Protein AF-A0AAD9VCM4-F1 (afdb_monomer)

Secondary structure (DSSP, 8-state):
----------EEEEEEEEPPPPTTT--EEEEEEEEESSHHHHHHHHHHHHHHSTT-EEPPPEEEE-S-SSS-EEEEE-HHHHHHTTEEE-SS-SEEEE---EETTTEE-----EEEEEEE-GGGTTTPPPP-EEEEEEETTS--EEEEE----PPPPP-----------------------------

Organism: Acropora cervicornis (NCBI:txid6130)

pLDDT: mean 75.68, std 20.73, range [29.44, 96.19]

Radius of gyration: 28.87 Å; Cα contacts (8 Å, |Δi|>4): 326; chains: 1; bounding box: 102×50×75 Å

Solvent-accessible surface area (backbone atoms only — not comparable to full-atom values): 11514 Å² total; per-residue (Å²): 133,84,80,81,72,76,78,63,80,53,43,25,31,38,37,39,33,25,43,64,59,37,79,90,64,47,35,30,46,34,38,37,38,60,36,46,70,46,70,68,46,50,51,48,52,53,50,54,42,46,76,77,48,66,82,45,31,65,30,72,71,40,82,39,81,55,89,61,83,87,51,42,33,41,36,32,57,46,64,65,61,26,46,77,37,25,34,40,71,52,96,38,66,62,61,44,70,49,77,60,46,79,36,93,86,78,36,72,57,70,83,72,56,54,66,41,30,34,27,63,40,83,93,30,84,92,63,55,50,70,63,55,38,54,37,38,39,31,42,87,99,53,77,75,47,72,41,60,47,48,59,82,58,74,79,72,72,83,78,73,82,74,76,81,82,84,81,79,90,84,88,83,90,81,81,90,78,92,81,82,86,79,91,83,85,90,133

Foldseek 3Di:
DPDLPDFDDLKKKKKKWWAQQDQAFRKIKIWIWIAHPDPVRVVVVVVVCCVVGNPIAMFPMDIDGDPDQQWWKKKFWDQVVQVVQQKDWDPADRIDTHGFDQDPSNGGDTDGTRMTMMTGNPVCLPRRDQDKIWMWIGTPPDDIDTTIDGRVHDGHPHPPPPDDDPDDDDDDDDDDDDDDDDDDDDD

Mean predicted aligned error: 12.8 Å

Sequence (187 aa):
IFVCGVGGSKRKRVTAFASKPNPASNLISLRCYIYSDNEDSKRKVKRFEEEHFPGSKSSIERPLKLYSDNQDIAVWLDKEALTERGWMLDGTPASQNYAYEMAHKNGFRCKSACQFAVKPIAESSTRVEDFSCPLYFQQNGHTKDFIYVNPGIALLPPQTTSEDNGESSNGAQGHHLFDQAPQTVIC

Nearest PDB structures (foldseek):
  3zja-assembly1_A  TM=4.670E-01  e=3.761E-01  Streptomyces lividans
  4b4r-assembly2_B  TM=2.526E-01  e=3.971E-01  Escherichia coli K-12
  6m9x-assembly1_B  TM=2.193E-01  e=1.179E+00  Branchiostoma floridae
  6sgb-assembly1_FT  TM=1.981E-01  e=1.547E+00  Trypanosoma brucei brucei

Structure (mmCIF, N/CA/C/O backbone):
data_AF-A0AAD9VCM4-F1
#
_entry.id   AF-A0AAD9VCM4-F1
#
loop_
_atom_site.group_PDB
_atom_site.id
_atom_site.type_symbol
_atom_site.label_atom_id
_atom_site.label_alt_id
_atom_site.label_comp_id
_atom_site.label_asym_id
_atom_site.label_entity_id
_atom_site.label_seq_id
_atom_site.pdbx_PDB_ins_code
_atom_site.Cartn_x
_atom_site.Cartn_y
_atom_site.Cartn_z
_atom_site.occupancy
_atom_site.B_iso_or_equiv
_atom_site.auth_seq_id
_atom_site.auth_comp_id
_atom_site.auth_asym_id
_atom_site.auth_atom_id
_atom_site.pdbx_PDB_model_num
ATOM 1 N N . ILE A 1 1 ? 25.758 0.218 -34.779 1.00 34.19 1 ILE A N 1
ATOM 2 C CA . ILE A 1 1 ? 25.187 -0.825 -33.893 1.00 34.19 1 ILE A CA 1
ATOM 3 C C . ILE A 1 1 ? 24.895 -0.154 -32.557 1.00 34.19 1 ILE A C 1
ATOM 5 O O . ILE A 1 1 ? 25.835 0.236 -31.878 1.00 34.19 1 ILE A O 1
ATOM 9 N N . PHE A 1 2 ? 23.623 0.094 -32.230 1.00 29.44 2 PHE A N 1
ATOM 10 C CA . PHE A 1 2 ? 23.256 0.594 -30.902 1.00 29.44 2 PHE A CA 1
ATOM 11 C C . PHE A 1 2 ? 23.385 -0.565 -29.917 1.00 29.44 2 PHE A C 1
ATOM 13 O O . PHE A 1 2 ? 22.649 -1.545 -30.007 1.00 29.44 2 PHE A O 1
ATOM 20 N N . VAL A 1 3 ? 24.353 -0.468 -29.009 1.00 33.16 3 VAL A N 1
ATOM 21 C CA . VAL A 1 3 ? 24.510 -1.409 -27.902 1.00 33.16 3 VAL A CA 1
ATOM 22 C C . VAL A 1 3 ? 23.313 -1.192 -26.976 1.00 33.16 3 VAL A C 1
ATOM 24 O O . VAL A 1 3 ? 23.221 -0.172 -26.295 1.00 33.16 3 VAL A O 1
ATOM 27 N N . CYS A 1 4 ? 22.345 -2.108 -27.020 1.00 36.34 4 CYS A N 1
ATOM 28 C CA . CYS A 1 4 ? 21.205 -2.117 -26.112 1.00 36.34 4 CYS A CA 1
ATOM 29 C C . CYS A 1 4 ? 21.743 -2.451 -24.715 1.00 36.34 4 CYS A C 1
ATOM 31 O O . CYS A 1 4 ? 21.990 -3.610 -24.390 1.00 36.34 4 CYS A O 1
ATOM 33 N N . GLY A 1 5 ? 22.046 -1.406 -23.942 1.00 36.00 5 GLY A N 1
ATOM 34 C CA . GLY A 1 5 ? 22.589 -1.518 -22.598 1.00 36.00 5 GLY A CA 1
ATOM 35 C C . GLY A 1 5 ? 21.703 -2.402 -21.725 1.00 36.00 5 GLY A C 1
ATOM 36 O O . GLY A 1 5 ? 20.505 -2.155 -21.583 1.00 36.00 5 GLY A O 1
ATOM 37 N N . VAL A 1 6 ? 22.343 -3.436 -21.184 1.00 37.66 6 VAL A N 1
ATOM 38 C CA . VAL A 1 6 ? 21.933 -4.329 -20.096 1.00 37.66 6 VAL A CA 1
ATOM 39 C C . VAL A 1 6 ? 20.879 -3.676 -19.195 1.00 37.66 6 VAL A C 1
ATOM 41 O O . VAL A 1 6 ? 21.101 -2.589 -18.662 1.00 37.66 6 VAL A O 1
ATOM 44 N N . GLY A 1 7 ? 19.724 -4.340 -19.074 1.00 42.44 7 GLY A N 1
ATOM 45 C CA . GLY A 1 7 ? 18.515 -3.846 -18.414 1.00 42.44 7 GLY A CA 1
ATOM 46 C C . GLY A 1 7 ? 18.777 -3.091 -17.110 1.00 42.44 7 GLY A C 1
ATOM 47 O O . GLY A 1 7 ? 19.567 -3.518 -16.268 1.00 42.44 7 GLY A O 1
ATOM 48 N N . GLY A 1 8 ? 18.102 -1.948 -16.964 1.00 45.78 8 GLY A N 1
ATOM 49 C CA . GLY A 1 8 ? 18.231 -1.072 -15.805 1.00 45.78 8 GLY A CA 1
ATOM 50 C C . GLY A 1 8 ? 17.957 -1.777 -14.472 1.00 45.78 8 GLY A C 1
ATOM 51 O O . GLY A 1 8 ? 17.425 -2.884 -14.413 1.00 45.78 8 GLY A O 1
ATOM 52 N N . SER A 1 9 ? 18.316 -1.099 -13.381 1.00 52.03 9 SER A N 1
ATOM 53 C CA . SER A 1 9 ? 18.173 -1.576 -12.002 1.00 52.03 9 SER A CA 1
ATOM 54 C C . SER A 1 9 ? 16.866 -2.360 -11.753 1.00 52.03 9 SER A C 1
ATOM 56 O O . SER A 1 9 ? 15.763 -1.799 -11.707 1.00 52.03 9 SER A O 1
ATOM 58 N N . LYS A 1 10 ? 17.006 -3.675 -11.516 1.00 70.56 10 LYS A N 1
ATOM 59 C CA . LYS A 1 10 ? 15.948 -4.554 -10.977 1.00 70.56 10 LYS A CA 1
ATOM 60 C C . LYS A 1 10 ? 15.582 -4.213 -9.525 1.00 70.56 10 LYS A C 1
ATOM 62 O O . LYS A 1 10 ? 14.695 -4.843 -8.951 1.00 70.56 10 LYS A O 1
ATOM 67 N N . ARG A 1 11 ? 16.259 -3.234 -8.912 1.00 82.94 11 ARG A N 1
ATOM 68 C CA . ARG A 1 11 ? 15.913 -2.738 -7.582 1.00 82.94 11 ARG A CA 1
ATOM 69 C C . ARG A 1 11 ? 14.704 -1.825 -7.706 1.00 82.94 11 ARG A C 1
ATOM 71 O O . ARG A 1 11 ? 14.685 -0.864 -8.482 1.00 82.94 11 ARG A O 1
ATOM 78 N N . LYS A 1 12 ? 13.679 -2.169 -6.952 1.00 87.31 12 LYS A N 1
ATOM 79 C CA . LYS A 1 12 ? 12.478 -1.384 -6.732 1.00 87.31 12 LYS A CA 1
ATOM 80 C C . LYS A 1 12 ? 12.441 -0.935 -5.284 1.00 87.31 12 LYS A C 1
ATOM 82 O O . LYS A 1 12 ? 13.247 -1.363 -4.459 1.00 87.31 12 LYS A O 1
ATOM 87 N N . ARG A 1 13 ? 11.500 -0.056 -4.993 1.00 91.25 13 ARG A N 1
ATOM 88 C CA . ARG A 1 13 ? 11.111 0.311 -3.642 1.00 91.25 13 ARG A CA 1
ATOM 89 C C . ARG A 1 13 ? 9.623 0.083 -3.481 1.00 91.25 13 ARG A C 1
ATOM 91 O O . ARG A 1 13 ? 8.875 0.204 -4.453 1.00 91.25 13 ARG A O 1
ATOM 98 N N . VAL A 1 14 ? 9.237 -0.246 -2.259 1.00 92.94 14 VAL A N 1
ATOM 99 C CA . VAL A 1 14 ? 7.852 -0.382 -1.828 1.00 92.94 14 VAL A CA 1
ATOM 100 C C . VAL A 1 14 ? 7.607 0.651 -0.744 1.00 92.94 14 VAL A C 1
ATOM 102 O O . VAL A 1 14 ? 8.371 0.738 0.222 1.00 92.94 14 VAL A O 1
ATOM 105 N N . THR A 1 15 ? 6.541 1.422 -0.915 1.00 94.31 15 THR A N 1
ATOM 106 C CA . THR A 1 15 ? 6.046 2.369 0.085 1.00 94.31 15 THR A CA 1
ATOM 107 C C . THR A 1 15 ? 4.531 2.285 0.104 1.00 94.31 15 THR A C 1
ATOM 109 O O . THR A 1 15 ? 3.899 2.301 -0.954 1.00 94.31 15 THR A O 1
ATOM 112 N N . ALA A 1 16 ? 3.949 2.218 1.295 1.00 94.81 16 ALA A N 1
ATOM 113 C CA . ALA A 1 16 ? 2.517 2.367 1.479 1.00 94.81 16 ALA A CA 1
ATOM 114 C C . ALA A 1 16 ? 2.201 3.753 2.034 1.00 94.81 16 ALA A C 1
ATOM 116 O O . ALA A 1 16 ? 2.982 4.316 2.798 1.00 94.81 16 ALA A O 1
ATOM 117 N N . PHE A 1 17 ? 1.047 4.284 1.666 1.00 94.06 17 PHE A N 1
ATOM 118 C CA . PHE A 1 17 ? 0.483 5.501 2.228 1.00 94.06 17 PHE A CA 1
ATOM 119 C C . PHE A 1 17 ? -0.845 5.167 2.880 1.00 94.06 17 PHE A C 1
ATOM 121 O O . PHE A 1 17 ? -1.576 4.311 2.386 1.00 94.06 17 PHE A O 1
ATOM 128 N N . ALA A 1 18 ? -1.137 5.830 3.987 1.00 93.69 18 ALA A N 1
ATOM 129 C CA . ALA A 1 18 ? -2.365 5.673 4.741 1.00 93.69 18 ALA A CA 1
ATOM 130 C C . ALA A 1 18 ? -3.056 7.032 4.866 1.00 93.69 18 ALA A C 1
ATOM 132 O O . ALA A 1 18 ? -2.428 8.018 5.260 1.00 93.69 18 ALA A O 1
ATOM 133 N N . SER A 1 19 ? -4.336 7.099 4.509 1.00 91.50 19 SER A N 1
ATOM 134 C CA . SER A 1 19 ? -5.134 8.311 4.669 1.00 91.50 19 SER A CA 1
ATOM 135 C C . SER A 1 19 ? -5.335 8.648 6.146 1.00 91.50 19 SER A C 1
ATOM 137 O O . SER A 1 19 ? -5.154 7.814 7.035 1.00 91.50 19 SER A O 1
ATOM 139 N N . LYS A 1 20 ? -5.790 9.873 6.413 1.00 88.56 20 LYS A N 1
ATOM 140 C CA . LYS A 1 20 ? -6.415 10.164 7.705 1.00 88.56 20 LYS A CA 1
ATOM 141 C C . LYS A 1 20 ? -7.689 9.318 7.865 1.00 88.56 20 LYS A C 1
ATOM 143 O O . LYS A 1 20 ? -8.354 9.076 6.850 1.00 88.56 20 LYS A O 1
ATOM 148 N N . PRO A 1 21 ? -8.035 8.890 9.093 1.00 87.06 21 PRO A N 1
ATOM 149 C CA . PRO A 1 21 ? -9.307 8.244 9.365 1.00 87.06 21 PRO A CA 1
ATOM 150 C C . PRO A 1 21 ? -10.463 9.149 8.950 1.00 87.06 21 PRO A C 1
ATOM 152 O O . PRO A 1 21 ? -10.457 10.355 9.211 1.00 87.06 21 PRO A O 1
ATOM 155 N N . ASN A 1 22 ? -11.460 8.564 8.297 1.00 85.88 22 ASN A N 1
ATOM 156 C CA . ASN A 1 22 ? -12.694 9.258 7.977 1.00 85.88 22 ASN A CA 1
ATOM 157 C C . ASN A 1 22 ? -13.438 9.631 9.281 1.00 85.88 22 ASN A C 1
ATOM 159 O O . ASN A 1 22 ? -13.701 8.735 10.080 1.00 85.88 22 ASN A O 1
ATOM 163 N N . PRO A 1 23 ? -13.842 10.896 9.497 1.00 81.69 23 PRO A N 1
ATOM 164 C CA . PRO A 1 23 ? -14.488 11.312 10.747 1.00 81.69 23 PRO A CA 1
ATOM 165 C C . PRO A 1 23 ? -15.795 10.602 11.102 1.00 81.69 23 PRO A C 1
ATOM 167 O O . PRO A 1 23 ? -16.124 10.505 12.278 1.00 81.69 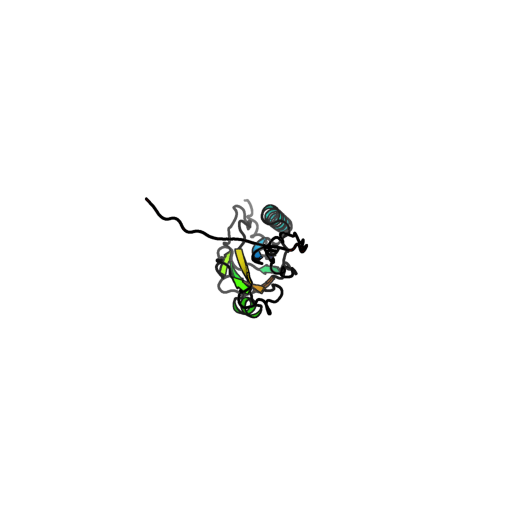23 PRO A O 1
ATOM 170 N N . ALA A 1 24 ? -16.538 10.106 10.111 1.00 82.31 24 ALA A N 1
ATOM 171 C CA . ALA A 1 24 ? -17.820 9.445 10.335 1.00 82.31 24 ALA A CA 1
ATOM 172 C C . ALA A 1 24 ? -17.684 7.935 10.589 1.00 82.31 24 ALA A C 1
ATOM 174 O O . ALA A 1 24 ? -18.523 7.348 11.261 1.00 82.31 24 ALA A O 1
ATOM 175 N N . SER A 1 25 ? -16.652 7.293 10.035 1.00 82.81 25 S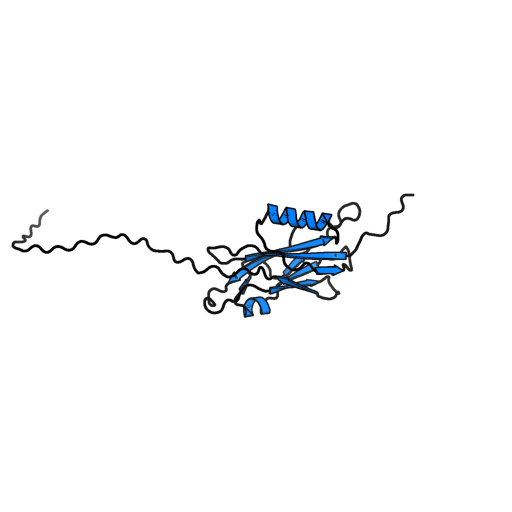ER A N 1
ATOM 176 C CA . SER A 1 25 ? -16.538 5.823 10.004 1.00 82.81 25 SER A CA 1
ATOM 177 C C . SER A 1 25 ? -15.212 5.274 10.528 1.00 82.81 25 SER A C 1
ATOM 179 O O . SER A 1 25 ? -15.046 4.059 10.607 1.00 82.81 25 SER A O 1
ATOM 181 N N . ASN A 1 26 ? -14.248 6.142 10.848 1.00 87.00 26 ASN A N 1
ATOM 182 C CA . ASN A 1 26 ? -12.855 5.783 11.126 1.00 87.00 26 ASN A CA 1
ATOM 183 C C . ASN A 1 26 ? -12.199 4.923 10.024 1.00 87.00 26 ASN A C 1
ATOM 185 O O . ASN A 1 26 ? -11.186 4.268 10.259 1.00 87.00 26 ASN A O 1
ATOM 189 N N . LEU A 1 27 ? -12.749 4.948 8.804 1.00 91.06 27 LEU A N 1
ATOM 190 C CA . LEU A 1 27 ? -12.185 4.267 7.644 1.00 91.06 27 LEU A CA 1
ATOM 191 C C . LEU A 1 27 ? -10.808 4.845 7.300 1.00 91.06 27 LEU A C 1
ATOM 193 O O . LEU A 1 27 ? -10.662 6.062 7.164 1.00 91.06 27 LEU A O 1
ATOM 197 N N . ILE A 1 28 ? -9.828 3.970 7.096 1.00 92.31 28 ILE A N 1
ATOM 198 C CA . ILE A 1 28 ? -8.495 4.311 6.603 1.00 92.31 28 ILE A CA 1
ATOM 199 C C . ILE A 1 28 ? -8.305 3.666 5.229 1.00 92.31 28 ILE A C 1
ATOM 201 O O . ILE A 1 28 ? -8.453 2.455 5.061 1.00 92.31 28 ILE A O 1
ATOM 205 N N . SER A 1 29 ? -7.928 4.481 4.247 1.00 93.44 29 SER A N 1
ATOM 206 C CA . SER A 1 29 ? -7.543 4.025 2.913 1.00 93.44 29 SER A CA 1
ATOM 207 C C . SER A 1 29 ? -6.029 3.872 2.835 1.00 93.44 29 SER A C 1
ATOM 209 O O . SER A 1 29 ? -5.282 4.795 3.156 1.00 93.44 29 SER A O 1
ATOM 211 N N . LEU A 1 30 ? -5.573 2.712 2.379 1.00 94.44 30 LEU A N 1
ATOM 212 C CA . LEU A 1 30 ? -4.173 2.361 2.195 1.00 94.44 30 LEU A CA 1
ATOM 213 C C . LEU A 1 30 ? -3.855 2.233 0.711 1.00 94.44 30 LEU A C 1
ATOM 215 O O . LEU A 1 30 ? -4.595 1.596 -0.037 1.00 94.44 30 LEU A O 1
ATOM 219 N N . ARG A 1 31 ? -2.721 2.787 0.285 1.00 94.19 31 ARG A N 1
ATOM 220 C CA . ARG A 1 31 ? -2.249 2.729 -1.102 1.00 94.19 31 ARG A CA 1
ATOM 221 C C . ARG A 1 31 ? -0.798 2.282 -1.126 1.00 94.19 31 ARG A C 1
ATOM 223 O O . ARG A 1 31 ? 0.084 3.001 -0.667 1.00 94.19 31 ARG A O 1
ATOM 230 N N . CYS A 1 32 ? -0.549 1.087 -1.646 1.00 94.00 32 CYS A N 1
ATOM 231 C CA . CYS A 1 32 ? 0.792 0.539 -1.799 1.00 94.00 32 CYS A CA 1
ATOM 232 C C . CYS A 1 32 ? 1.322 0.799 -3.209 1.00 94.00 32 CYS A C 1
ATOM 234 O O . CYS A 1 32 ? 0.692 0.421 -4.201 1.00 94.00 32 CYS A O 1
ATOM 236 N N . TYR A 1 33 ? 2.498 1.417 -3.286 1.00 92.62 33 TYR A N 1
ATOM 237 C CA . TYR A 1 33 ? 3.202 1.697 -4.526 1.00 92.62 33 TYR A CA 1
ATOM 238 C C . TYR A 1 33 ? 4.496 0.903 -4.593 1.00 92.62 33 TYR A C 1
ATOM 240 O O . TYR A 1 33 ? 5.304 0.912 -3.663 1.00 92.62 33 TYR A O 1
ATOM 248 N N . ILE A 1 34 ? 4.724 0.304 -5.756 1.00 90.62 34 ILE A N 1
ATOM 249 C CA . ILE A 1 34 ? 6.007 -0.265 -6.146 1.00 90.62 34 ILE A CA 1
ATOM 250 C C . ILE A 1 34 ? 6.561 0.626 -7.252 1.00 90.62 34 ILE A C 1
ATOM 252 O O . ILE A 1 34 ? 5.833 0.988 -8.174 1.00 90.62 34 ILE A O 1
ATOM 256 N N . TYR A 1 35 ? 7.822 1.041 -7.146 1.00 87.75 35 TYR A N 1
ATOM 257 C CA . TYR A 1 35 ? 8.463 1.934 -8.116 1.00 87.75 35 TYR A CA 1
ATOM 258 C C . TYR A 1 35 ? 9.959 1.686 -8.236 1.00 87.75 35 TYR A C 1
ATOM 260 O O . TYR A 1 35 ? 10.565 0.997 -7.421 1.00 87.75 35 TYR A O 1
ATOM 268 N N . SER A 1 36 ? 10.568 2.209 -9.301 1.00 86.69 36 SER A N 1
ATOM 269 C CA . SER A 1 36 ? 12.008 2.066 -9.507 1.00 86.69 36 SER A CA 1
ATOM 270 C C . SER A 1 36 ? 12.802 2.749 -8.403 1.00 86.69 36 SER A C 1
ATOM 272 O O . SER A 1 36 ? 12.438 3.831 -7.954 1.00 86.69 36 SER A O 1
ATOM 274 N N . ASP A 1 37 ? 13.909 2.125 -8.008 1.00 87.88 37 ASP A N 1
ATOM 275 C CA . ASP A 1 37 ? 14.858 2.670 -7.041 1.00 87.88 37 ASP A CA 1
ATOM 276 C C . ASP A 1 37 ? 15.644 3.852 -7.647 1.00 87.88 37 ASP A C 1
ATOM 278 O O . ASP A 1 37 ? 16.799 3.722 -8.045 1.00 87.88 37 ASP A O 1
ATOM 282 N N . ASN A 1 38 ? 14.961 4.985 -7.830 1.00 87.19 38 ASN A N 1
ATOM 283 C CA . ASN A 1 38 ? 15.518 6.276 -8.226 1.00 87.19 38 ASN A CA 1
ATOM 284 C C . ASN A 1 38 ? 14.628 7.434 -7.745 1.00 87.19 38 ASN A C 1
ATOM 286 O O . ASN A 1 38 ? 13.414 7.286 -7.566 1.00 87.19 38 ASN A O 1
ATOM 290 N N . GLU A 1 39 ? 15.238 8.608 -7.589 1.00 88.31 39 GLU A N 1
ATOM 291 C CA . GLU A 1 39 ? 14.575 9.797 -7.044 1.00 88.31 39 GLU A CA 1
ATOM 292 C C . GLU A 1 39 ? 13.443 10.328 -7.926 1.00 88.31 39 GLU A C 1
ATOM 294 O O . GLU A 1 39 ? 12.443 10.825 -7.411 1.00 88.31 39 GLU A O 1
ATOM 299 N N . ASP A 1 40 ? 13.532 10.183 -9.248 1.00 87.50 40 ASP A N 1
ATOM 300 C CA . ASP A 1 40 ? 12.469 10.649 -10.142 1.00 87.50 40 ASP A CA 1
ATOM 301 C C . ASP A 1 40 ? 11.186 9.836 -9.975 1.00 87.50 40 ASP A C 1
ATOM 303 O O . ASP A 1 40 ? 10.087 10.393 -9.962 1.00 87.50 40 ASP A O 1
ATOM 307 N N . SER A 1 41 ? 11.309 8.519 -9.809 1.00 86.50 41 SER A N 1
ATOM 308 C CA . SER A 1 41 ? 10.171 7.632 -9.561 1.00 86.50 41 SER A CA 1
ATOM 309 C C . SER A 1 41 ? 9.565 7.901 -8.188 1.00 86.50 41 SER A C 1
ATOM 311 O O . SER A 1 41 ? 8.347 8.019 -8.070 1.00 86.50 41 SER A O 1
ATOM 313 N N . LYS A 1 42 ? 10.412 8.106 -7.174 1.00 89.62 42 LYS A N 1
ATOM 314 C CA . LYS A 1 42 ? 9.986 8.504 -5.829 1.00 89.62 42 LYS A CA 1
ATOM 315 C C . LYS A 1 42 ? 9.235 9.836 -5.833 1.00 89.62 42 LYS A C 1
ATOM 317 O O . LYS A 1 42 ? 8.159 9.941 -5.248 1.00 89.62 42 LYS A O 1
ATOM 322 N N . ARG A 1 43 ? 9.763 10.849 -6.528 1.00 90.50 43 ARG A N 1
ATOM 323 C CA . ARG A 1 43 ? 9.130 12.170 -6.666 1.00 90.50 43 ARG A CA 1
ATOM 324 C C . ARG A 1 43 ? 7.785 12.075 -7.383 1.00 90.50 43 ARG A C 1
ATOM 326 O O . ARG A 1 43 ? 6.840 12.736 -6.966 1.00 90.50 43 ARG A O 1
ATOM 333 N N . LYS A 1 44 ? 7.684 11.242 -8.425 1.00 89.25 44 LYS A N 1
ATOM 334 C CA . LYS A 1 44 ? 6.422 10.984 -9.138 1.00 89.25 44 LYS A CA 1
ATOM 335 C C . LYS A 1 44 ? 5.376 10.341 -8.234 1.00 89.25 44 LYS A C 1
ATOM 337 O O . LYS A 1 44 ? 4.254 10.825 -8.225 1.00 89.25 44 LYS A O 1
ATOM 342 N N . VAL A 1 45 ? 5.740 9.316 -7.459 1.00 90.75 45 VAL A N 1
ATOM 343 C CA . VAL A 1 45 ? 4.813 8.667 -6.514 1.00 90.75 45 VAL A CA 1
ATOM 344 C C . VAL A 1 45 ? 4.346 9.649 -5.446 1.00 90.75 45 VAL A C 1
ATOM 346 O O . VAL A 1 45 ? 3.148 9.767 -5.234 1.00 90.75 45 VAL A O 1
ATOM 349 N N . LYS A 1 46 ? 5.259 10.416 -4.835 1.00 91.50 46 LYS A N 1
ATOM 350 C CA . LYS A 1 46 ? 4.885 11.440 -3.844 1.00 91.50 46 LYS A CA 1
ATOM 351 C C . LYS A 1 46 ? 3.938 12.494 -4.414 1.00 91.50 46 LYS A C 1
ATOM 353 O O . LYS A 1 46 ? 2.961 12.833 -3.765 1.00 91.50 46 LYS A O 1
ATOM 358 N N . ARG A 1 47 ? 4.220 13.000 -5.620 1.00 91.25 47 ARG A N 1
ATOM 359 C CA . ARG A 1 47 ? 3.350 13.974 -6.293 1.00 91.25 47 ARG A CA 1
ATOM 360 C C . ARG A 1 47 ? 1.976 13.374 -6.590 1.00 91.25 47 ARG A C 1
ATOM 362 O O . ARG A 1 47 ? 0.974 13.992 -6.269 1.00 91.25 47 ARG A O 1
ATOM 369 N N . PHE A 1 48 ? 1.946 12.180 -7.177 1.00 89.69 48 PHE A N 1
ATOM 370 C CA . PHE A 1 48 ? 0.704 11.497 -7.526 1.00 89.69 48 PHE A CA 1
ATOM 371 C C . PHE A 1 48 ? -0.151 11.215 -6.289 1.00 89.69 48 PHE A C 1
ATOM 373 O O . PHE A 1 48 ? -1.362 11.406 -6.323 1.00 89.69 48 PHE A O 1
ATOM 380 N N . GLU A 1 49 ? 0.474 10.789 -5.192 1.00 92.31 49 GLU A N 1
ATOM 381 C CA . GLU A 1 49 ? -0.223 10.572 -3.932 1.00 92.31 49 GLU A CA 1
ATOM 382 C C . GLU A 1 49 ? -0.778 11.877 -3.361 1.00 92.31 49 GLU A C 1
ATOM 384 O O . GLU A 1 49 ? -1.960 11.918 -3.050 1.00 92.31 49 GLU A O 1
ATOM 389 N N . GLU A 1 50 ? 0.014 12.950 -3.297 1.00 91.62 50 GLU A N 1
ATOM 390 C CA . GLU A 1 50 ? -0.453 14.246 -2.785 1.00 91.62 50 GLU A CA 1
ATOM 391 C C . GLU A 1 50 ? -1.605 14.826 -3.626 1.00 91.62 50 GLU A C 1
ATOM 393 O O . GLU A 1 50 ? -2.551 15.381 -3.078 1.00 91.62 50 GLU A O 1
AT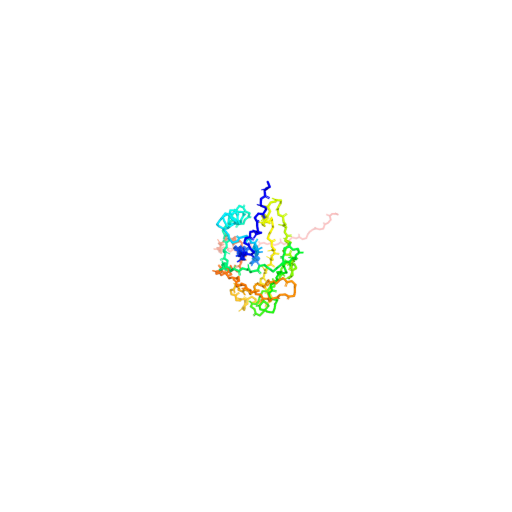OM 398 N N . GLU A 1 51 ? -1.561 14.657 -4.953 1.00 90.56 51 GLU A N 1
ATOM 399 C CA . GLU A 1 51 ? -2.622 15.104 -5.867 1.00 90.56 51 GLU A CA 1
ATOM 400 C C . GLU A 1 51 ? -3.948 14.354 -5.657 1.00 90.56 51 GLU A C 1
ATOM 402 O O . GLU A 1 51 ? -5.013 14.944 -5.823 1.00 90.56 51 GLU A O 1
ATOM 407 N N . HIS A 1 52 ? -3.906 13.062 -5.310 1.00 86.50 52 HIS A N 1
ATOM 408 C CA . HIS A 1 52 ? -5.112 12.227 -5.210 1.00 86.50 52 HIS A CA 1
ATOM 409 C C . HIS A 1 52 ? -5.599 12.030 -3.766 1.00 86.50 52 HIS A C 1
ATOM 411 O O . HIS A 1 52 ? -6.791 11.829 -3.550 1.00 86.50 52 HIS A O 1
ATOM 417 N N . PHE A 1 53 ? -4.689 12.032 -2.792 1.00 86.81 53 PHE A N 1
ATOM 418 C CA . PHE A 1 53 ? -4.923 11.729 -1.376 1.00 86.81 53 PHE A CA 1
ATOM 419 C C . PHE A 1 53 ? -4.060 12.644 -0.484 1.00 86.81 53 PHE A C 1
ATOM 421 O O . PHE A 1 53 ? -3.131 12.181 0.186 1.00 86.81 53 PHE A O 1
ATOM 428 N N . PRO A 1 54 ? -4.357 13.956 -0.451 1.00 86.62 54 PRO A N 1
ATOM 429 C CA . PRO A 1 54 ? -3.561 14.919 0.300 1.00 86.62 54 PRO A CA 1
ATOM 430 C C . PRO A 1 54 ? -3.556 14.613 1.801 1.00 86.62 54 PRO A C 1
ATOM 432 O O . PRO A 1 54 ? -4.576 14.275 2.410 1.00 86.62 54 PRO A O 1
ATOM 435 N N . GLY A 1 55 ? -2.386 14.768 2.422 1.00 85.75 55 GLY A N 1
ATOM 436 C CA . GLY A 1 55 ? -2.211 14.566 3.861 1.00 85.75 55 GLY A CA 1
ATOM 437 C C . GLY A 1 55 ? -2.158 13.103 4.315 1.00 85.75 55 GLY A C 1
ATOM 438 O O . GLY A 1 55 ? -2.264 12.855 5.523 1.00 85.75 55 GLY A O 1
ATOM 439 N N . SER A 1 56 ? -1.982 12.154 3.390 1.00 90.69 56 SER A N 1
ATOM 440 C CA . SER A 1 56 ? -1.676 10.763 3.724 1.00 90.69 56 SER A CA 1
ATOM 441 C C . SER A 1 56 ? -0.287 10.627 4.372 1.00 90.69 56 SER A C 1
ATOM 443 O O . SER A 1 56 ? 0.615 11.453 4.197 1.00 90.69 56 SER A O 1
ATOM 445 N N . LYS A 1 57 ? -0.115 9.596 5.200 1.00 91.56 57 LYS A N 1
ATOM 446 C CA . LYS A 1 57 ? 1.135 9.286 5.903 1.00 91.56 57 LYS A CA 1
ATOM 447 C C . LYS A 1 57 ? 1.810 8.091 5.253 1.00 91.56 57 LYS A C 1
ATOM 449 O O . LYS A 1 57 ? 1.194 7.042 5.094 1.00 91.56 57 LYS A O 1
ATOM 454 N N . SER A 1 58 ? 3.078 8.248 4.884 1.00 91.25 58 SER A N 1
ATOM 455 C CA . SER A 1 58 ? 3.869 7.172 4.290 1.00 91.25 58 SER A CA 1
ATOM 456 C C . SER A 1 58 ? 4.444 6.237 5.350 1.00 91.25 58 SER A C 1
ATOM 458 O O . SER A 1 58 ? 4.942 6.697 6.378 1.00 91.25 58 SER A O 1
ATOM 460 N N . SER A 1 59 ? 4.488 4.946 5.044 1.00 91.38 59 SER A N 1
ATOM 461 C CA . SER A 1 59 ? 5.287 3.961 5.764 1.00 91.38 59 SER A CA 1
ATOM 462 C C . SER A 1 59 ? 6.787 4.214 5.586 1.00 91.38 59 SER A C 1
ATOM 464 O O . SER A 1 59 ? 7.227 5.009 4.749 1.00 91.38 59 SER A O 1
ATOM 466 N N . ILE A 1 60 ? 7.596 3.456 6.327 1.00 88.94 60 ILE A N 1
ATOM 467 C CA . ILE A 1 60 ? 9.025 3.343 6.034 1.00 88.94 60 ILE A CA 1
ATOM 468 C C . ILE A 1 60 ? 9.179 2.642 4.678 1.00 88.94 60 ILE A C 1
ATOM 470 O O . ILE A 1 60 ? 8.680 1.534 4.476 1.00 88.94 60 ILE A O 1
ATOM 474 N N . GLU A 1 61 ? 9.855 3.314 3.751 1.00 91.56 61 GLU A N 1
ATOM 475 C CA . GLU A 1 61 ? 10.188 2.798 2.422 1.00 91.56 61 GLU A CA 1
ATOM 476 C C . GLU A 1 61 ? 11.145 1.600 2.544 1.00 91.56 61 GLU A C 1
ATOM 478 O O . GLU A 1 61 ? 12.131 1.656 3.284 1.00 91.56 61 GLU A O 1
ATOM 483 N N . ARG A 1 62 ? 10.882 0.518 1.801 1.00 91.88 62 ARG A N 1
ATOM 484 C CA . ARG A 1 62 ? 11.725 -0.691 1.788 1.00 91.88 62 ARG A CA 1
ATOM 485 C C . ARG A 1 62 ? 12.215 -1.016 0.377 1.00 91.88 62 ARG A C 1
ATOM 487 O O . ARG A 1 62 ? 11.455 -0.862 -0.581 1.00 91.88 62 ARG A O 1
ATOM 494 N N . PRO A 1 63 ? 13.473 -1.462 0.214 1.00 90.75 63 PRO A N 1
ATOM 495 C CA . PRO A 1 63 ? 13.949 -1.963 -1.067 1.00 90.75 63 PRO A CA 1
ATOM 496 C C . PRO A 1 63 ? 13.262 -3.292 -1.408 1.00 90.75 63 PRO A C 1
ATOM 498 O O . PRO A 1 63 ? 13.043 -4.127 -0.540 1.00 90.75 63 PRO A O 1
ATOM 501 N N . LEU A 1 64 ? 12.984 -3.502 -2.690 1.00 86.81 64 LEU A N 1
ATOM 502 C CA . LEU A 1 64 ? 12.454 -4.741 -3.249 1.00 86.81 64 LEU A CA 1
ATOM 503 C C . LEU A 1 64 ? 13.344 -5.173 -4.409 1.00 86.81 64 LEU A C 1
ATOM 505 O O . LEU A 1 64 ? 13.587 -4.415 -5.349 1.00 86.81 64 LEU A O 1
ATOM 509 N N . LYS A 1 65 ? 13.824 -6.412 -4.372 1.00 83.88 65 LYS A N 1
ATOM 510 C CA . LYS A 1 65 ? 14.531 -7.011 -5.502 1.00 83.88 65 LYS A CA 1
ATOM 511 C C . LYS A 1 65 ? 13.518 -7.706 -6.404 1.00 83.88 65 LYS A C 1
ATOM 513 O O . LYS A 1 65 ? 12.884 -8.659 -5.968 1.00 83.88 65 LYS A O 1
ATOM 518 N N . LEU A 1 66 ? 13.402 -7.261 -7.654 1.00 81.25 66 LEU A N 1
ATOM 519 C CA . LEU A 1 66 ? 12.662 -8.021 -8.657 1.00 81.25 66 LEU A CA 1
ATOM 520 C C . LEU A 1 66 ? 13.530 -9.128 -9.238 1.00 81.25 66 LEU A C 1
ATOM 522 O O . LEU A 1 66 ? 14.675 -8.905 -9.643 1.00 81.25 66 LEU A O 1
ATOM 526 N N . TYR A 1 67 ? 12.952 -10.316 -9.301 1.00 80.06 67 TYR A N 1
ATOM 527 C CA . TYR A 1 67 ? 13.553 -11.503 -9.880 1.00 80.06 67 TYR A CA 1
ATOM 528 C C . TYR A 1 67 ? 13.168 -11.635 -11.356 1.00 80.06 67 TYR A C 1
ATOM 530 O O . TYR A 1 67 ? 14.059 -11.813 -12.194 1.00 80.06 67 TYR A O 1
ATOM 538 N N . SER A 1 68 ? 11.888 -11.408 -11.673 1.00 77.06 68 SER A N 1
ATOM 539 C CA . SER A 1 68 ? 11.351 -11.421 -13.038 1.00 77.06 68 SER A CA 1
ATOM 540 C C . SER A 1 68 ? 10.648 -10.114 -13.420 1.00 77.06 68 SER A C 1
ATOM 542 O O . SER A 1 68 ? 10.148 -9.390 -12.559 1.00 77.06 68 SER A O 1
ATOM 544 N N . ASP A 1 69 ? 10.622 -9.822 -14.718 1.00 73.31 69 ASP A N 1
ATOM 545 C CA . ASP A 1 69 ? 9.999 -8.662 -15.371 1.00 73.31 69 ASP A CA 1
ATOM 546 C C . ASP A 1 69 ? 8.731 -9.029 -16.167 1.00 73.31 69 ASP A C 1
ATOM 548 O O . ASP A 1 69 ? 8.175 -8.210 -16.891 1.00 73.31 69 ASP A O 1
ATOM 552 N N . ASN A 1 70 ? 8.259 -10.265 -16.020 1.00 75.12 70 ASN A N 1
ATOM 553 C CA . ASN A 1 70 ? 7.004 -10.757 -16.590 1.00 75.12 70 ASN A CA 1
ATOM 554 C C . ASN A 1 70 ? 6.065 -11.354 -15.529 1.00 75.12 70 ASN A C 1
ATOM 556 O O . ASN A 1 70 ? 5.049 -11.952 -15.871 1.00 75.12 70 ASN A O 1
ATOM 560 N N . GLN A 1 71 ? 6.434 -11.237 -14.252 1.00 79.88 71 GLN A N 1
ATOM 561 C CA . GLN A 1 71 ? 5.651 -11.740 -13.133 1.00 79.88 71 GLN A CA 1
ATOM 562 C C . GLN A 1 71 ? 5.132 -10.586 -12.298 1.00 79.88 71 GLN A C 1
ATOM 564 O O . GLN A 1 71 ? 5.904 -9.735 -11.839 1.00 79.88 71 GLN A O 1
ATOM 569 N N . ASP A 1 72 ? 3.834 -10.640 -12.037 1.00 86.62 72 ASP A N 1
ATOM 570 C CA . ASP A 1 72 ? 3.175 -9.752 -11.100 1.00 86.62 72 ASP A CA 1
ATOM 571 C C . ASP A 1 72 ? 3.685 -9.973 -9.676 1.00 86.62 72 ASP A C 1
ATOM 573 O O . ASP A 1 72 ? 4.226 -11.025 -9.312 1.00 86.62 72 ASP A O 1
ATOM 577 N N . ILE A 1 73 ? 3.505 -8.942 -8.861 1.00 89.44 73 ILE A N 1
ATOM 578 C CA . ILE A 1 73 ? 3.866 -8.966 -7.449 1.00 89.44 73 ILE A CA 1
ATOM 579 C C . ILE A 1 73 ? 2.559 -9.047 -6.675 1.00 89.44 73 ILE A C 1
ATOM 581 O O . ILE A 1 73 ? 1.766 -8.108 -6.703 1.00 89.44 73 ILE A O 1
ATOM 585 N N . ALA A 1 74 ? 2.323 -10.158 -5.988 1.00 92.75 74 ALA A N 1
ATOM 586 C CA . ALA A 1 74 ? 1.192 -10.269 -5.081 1.00 92.75 74 ALA A CA 1
ATOM 587 C C . ALA A 1 74 ? 1.436 -9.356 -3.876 1.00 92.75 74 ALA A C 1
ATOM 589 O O . ALA A 1 74 ? 2.538 -9.343 -3.328 1.00 92.75 74 ALA A O 1
ATOM 590 N N . VAL A 1 75 ? 0.418 -8.603 -3.475 1.00 94.50 75 VAL A N 1
ATOM 591 C CA . VAL A 1 75 ? 0.422 -7.674 -2.342 1.00 94.50 75 VAL A CA 1
ATOM 592 C C . VAL A 1 75 ? -0.813 -7.950 -1.495 1.00 94.50 75 VAL A C 1
ATOM 594 O O . VAL A 1 75 ? -1.920 -8.020 -2.027 1.00 94.50 75 VAL A O 1
ATOM 597 N N . TRP A 1 76 ? -0.657 -8.120 -0.185 1.00 96.19 76 TRP A N 1
ATOM 598 C CA . TRP A 1 76 ? -1.790 -8.398 0.700 1.00 96.19 76 TRP A CA 1
ATOM 599 C C . TRP A 1 76 ? -1.560 -7.900 2.121 1.00 96.19 76 TRP A C 1
ATOM 601 O O . TRP A 1 76 ? -0.424 -7.743 2.566 1.00 96.19 76 TRP A O 1
ATOM 611 N N . LEU A 1 77 ? -2.660 -7.666 2.831 1.00 95.19 77 LEU A N 1
ATOM 612 C CA . LEU A 1 77 ? -2.641 -7.377 4.262 1.00 95.19 77 LEU A CA 1
ATOM 613 C C . LEU A 1 77 ? -2.743 -8.672 5.062 1.00 95.19 77 LEU A C 1
ATOM 615 O O . LEU A 1 77 ? -3.439 -9.611 4.663 1.00 95.19 77 LEU A O 1
ATOM 619 N N . ASP A 1 78 ? -2.065 -8.705 6.202 1.00 94.44 78 ASP A N 1
ATOM 620 C CA . ASP A 1 78 ? -2.238 -9.775 7.176 1.00 94.44 78 ASP A CA 1
ATOM 621 C C . ASP A 1 78 ? -3.621 -9.676 7.829 1.00 94.44 78 ASP A C 1
ATOM 623 O O . ASP A 1 78 ? -3.885 -8.760 8.607 1.00 94.44 78 ASP A O 1
ATOM 627 N N . LYS A 1 79 ? -4.520 -10.605 7.492 1.00 91.69 79 LYS A N 1
ATOM 628 C CA . LYS A 1 79 ? -5.881 -10.607 8.040 1.00 91.69 79 LYS A CA 1
ATOM 629 C C . LYS A 1 79 ? -5.901 -10.901 9.533 1.00 91.69 79 LYS A C 1
ATOM 631 O O . LYS A 1 79 ? -6.705 -10.293 10.227 1.00 91.69 79 LYS A O 1
ATOM 636 N N . GLU A 1 80 ? -5.054 -11.812 10.003 1.00 91.69 80 GLU A N 1
ATOM 637 C CA . GLU A 1 80 ? -5.039 -12.231 11.405 1.00 91.69 80 GLU A CA 1
ATOM 638 C C . GLU A 1 80 ? -4.559 -11.062 12.264 1.00 91.69 80 GLU A C 1
ATOM 640 O O . GLU A 1 80 ? -5.301 -10.598 13.132 1.00 91.69 80 GLU A O 1
ATOM 645 N N . ALA A 1 81 ? -3.417 -10.464 11.904 1.00 91.19 81 ALA A N 1
ATOM 646 C CA . ALA A 1 81 ? -2.882 -9.297 12.608 1.00 91.19 81 ALA A CA 1
ATOM 647 C C . ALA A 1 81 ? -3.818 -8.072 12.544 1.00 91.19 81 ALA A C 1
ATOM 649 O O . ALA A 1 81 ? -3.846 -7.261 13.471 1.00 91.19 81 ALA A O 1
ATOM 650 N N . LEU A 1 82 ? -4.586 -7.921 11.457 1.00 91.12 82 LEU A N 1
ATOM 651 C CA . LEU A 1 82 ? -5.612 -6.883 11.334 1.00 91.12 82 LEU A CA 1
ATOM 652 C C . LEU A 1 82 ? -6.747 -7.112 12.348 1.00 91.12 82 LEU A C 1
ATOM 654 O O . LEU A 1 82 ? -7.099 -6.202 13.100 1.00 91.12 82 LEU A O 1
ATOM 658 N N . THR A 1 83 ? -7.286 -8.334 12.399 1.00 90.75 83 THR A N 1
ATOM 659 C CA . THR A 1 83 ? -8.403 -8.684 13.288 1.00 90.75 83 THR A CA 1
ATOM 660 C C . THR A 1 83 ? -8.027 -8.678 14.764 1.00 90.75 83 THR A C 1
ATOM 662 O O . THR A 1 83 ? -8.822 -8.212 15.577 1.00 90.75 83 THR A O 1
ATOM 665 N N . GLU A 1 84 ? -6.812 -9.111 15.117 1.00 90.25 84 GLU A N 1
ATOM 666 C CA . GLU A 1 84 ? -6.303 -9.086 16.497 1.00 90.25 84 GLU A CA 1
ATOM 667 C C . GLU A 1 84 ? -6.313 -7.674 17.098 1.00 90.25 84 GLU A C 1
ATOM 669 O O . GLU A 1 84 ? -6.532 -7.513 18.295 1.00 90.25 84 GLU A O 1
ATOM 674 N N . ARG A 1 85 ? -6.144 -6.645 16.257 1.00 88.38 85 ARG A N 1
ATOM 675 C CA . ARG A 1 85 ? -6.146 -5.228 16.656 1.00 88.38 85 ARG A CA 1
ATOM 676 C C . ARG A 1 85 ? -7.513 -4.547 16.543 1.00 88.38 85 ARG A C 1
ATOM 678 O O . ARG A 1 85 ? -7.606 -3.335 16.727 1.00 88.38 85 ARG A O 1
ATOM 685 N N . GLY A 1 86 ? -8.568 -5.295 16.219 1.00 90.25 86 GLY A N 1
ATOM 686 C CA . GLY A 1 86 ? -9.928 -4.763 16.086 1.00 90.25 86 GLY A CA 1
ATOM 687 C C . GLY A 1 86 ? -10.227 -4.105 14.736 1.00 90.25 86 GLY A C 1
ATOM 688 O O . GLY A 1 86 ? -11.149 -3.296 14.642 1.00 90.25 86 GLY A O 1
ATOM 689 N N . TRP A 1 87 ? -9.475 -4.438 13.684 1.00 91.50 87 TRP A N 1
ATOM 690 C CA . TRP A 1 87 ? -9.667 -3.896 12.338 1.00 91.50 87 TRP A CA 1
ATOM 691 C C . TRP A 1 87 ? -10.159 -4.963 11.358 1.00 91.50 87 TRP A C 1
ATOM 693 O O . TRP A 1 87 ? -9.883 -6.154 11.494 1.00 91.50 87 TRP A O 1
ATOM 703 N N . MET A 1 88 ? -10.866 -4.530 10.317 1.00 93.44 88 MET A N 1
ATOM 704 C CA . MET A 1 88 ? -11.299 -5.392 9.219 1.00 93.44 88 MET A CA 1
ATOM 705 C C . MET A 1 88 ? -11.221 -4.671 7.874 1.00 93.44 88 MET A C 1
ATOM 707 O O . MET A 1 88 ? -11.229 -3.442 7.816 1.00 93.44 88 MET A O 1
ATOM 711 N N . LEU A 1 89 ? -11.166 -5.439 6.785 1.00 94.00 89 LEU A N 1
ATOM 712 C CA . LEU A 1 89 ? -11.272 -4.899 5.429 1.00 94.00 89 LEU A CA 1
ATOM 713 C C . LEU A 1 89 ? -12.689 -4.380 5.164 1.00 94.00 89 LEU A C 1
ATOM 715 O O . LEU A 1 89 ? -13.673 -5.020 5.534 1.00 94.00 89 LEU A O 1
ATOM 719 N N . ASP A 1 90 ? -12.780 -3.254 4.464 1.00 93.19 90 ASP A N 1
ATOM 720 C CA . ASP A 1 90 ? -14.032 -2.645 4.028 1.00 93.19 90 ASP A CA 1
ATOM 721 C C . ASP A 1 90 ? -14.167 -2.743 2.506 1.00 93.19 90 ASP A C 1
ATOM 723 O O . ASP A 1 90 ? -13.586 -1.957 1.762 1.00 93.19 90 ASP A O 1
ATOM 727 N N . GLY A 1 91 ? -14.853 -3.781 2.025 1.00 87.62 91 GLY A N 1
ATOM 728 C CA . GLY A 1 91 ? -15.174 -3.969 0.601 1.00 87.62 91 GLY A CA 1
ATOM 729 C C . GLY A 1 91 ? -13.990 -4.232 -0.345 1.00 87.62 91 GLY A C 1
ATOM 730 O O . GLY A 1 91 ? -14.205 -4.634 -1.486 1.00 87.62 91 GLY A O 1
ATOM 731 N N . THR A 1 92 ? -12.745 -4.051 0.103 1.00 91.25 92 THR A N 1
ATOM 732 C CA . THR A 1 92 ? -11.538 -4.299 -0.701 1.00 91.25 92 THR A CA 1
ATOM 733 C C . THR A 1 92 ? -11.051 -5.745 -0.576 1.00 91.25 92 THR A C 1
ATOM 735 O O . THR A 1 92 ? -11.138 -6.346 0.500 1.00 91.25 92 THR A O 1
ATOM 738 N N . PRO A 1 93 ? -10.517 -6.338 -1.662 1.00 91.31 93 PRO A N 1
ATOM 739 C CA . PRO A 1 93 ? -9.943 -7.671 -1.597 1.00 91.31 93 PRO A CA 1
ATOM 740 C C . PRO A 1 93 ? -8.672 -7.655 -0.747 1.00 91.31 93 PRO A C 1
ATOM 742 O O . PRO A 1 93 ? -7.841 -6.750 -0.838 1.00 91.31 93 PRO A O 1
ATOM 745 N N . ALA A 1 94 ? -8.496 -8.706 0.051 1.00 87.00 94 ALA A N 1
ATOM 746 C CA . ALA A 1 94 ? -7.358 -8.826 0.957 1.00 87.00 94 ALA A CA 1
ATOM 747 C C . ALA A 1 94 ? -6.012 -8.988 0.249 1.00 87.00 94 ALA A C 1
ATOM 749 O O . ALA A 1 94 ? -4.978 -8.709 0.845 1.00 87.00 94 ALA A O 1
ATOM 750 N N . SER A 1 95 ? -6.035 -9.443 -1.004 1.00 93.12 95 SER A N 1
ATOM 751 C CA . SER A 1 95 ? -4.866 -9.624 -1.852 1.00 93.12 95 SER A CA 1
ATOM 752 C C . SER A 1 95 ? -5.135 -9.033 -3.230 1.00 93.12 95 SER A C 1
ATOM 754 O O . SER A 1 95 ? -6.243 -9.142 -3.757 1.00 93.12 95 SER A O 1
ATOM 756 N N . GLN A 1 96 ? -4.120 -8.385 -3.786 1.00 93.31 96 GLN A N 1
ATOM 757 C CA . GLN A 1 96 ? -4.120 -7.759 -5.099 1.00 93.31 96 GLN A CA 1
ATOM 758 C C . GLN A 1 96 ? -2.789 -8.029 -5.784 1.00 93.31 96 GLN A C 1
ATOM 760 O O . GLN A 1 96 ? -1.758 -8.147 -5.128 1.00 93.31 96 GLN A O 1
ATOM 765 N N . ASN A 1 97 ? -2.802 -8.071 -7.110 1.00 89.94 97 ASN A N 1
ATOM 766 C CA . ASN A 1 97 ? -1.585 -8.202 -7.895 1.00 89.94 97 ASN A CA 1
ATOM 767 C C . ASN A 1 97 ? -1.173 -6.833 -8.427 1.00 89.94 97 ASN A C 1
ATOM 769 O O . ASN A 1 97 ? -1.951 -6.141 -9.085 1.00 89.94 97 ASN A O 1
ATOM 773 N N . TYR A 1 98 ? 0.065 -6.450 -8.143 1.00 85.94 98 TYR A N 1
ATOM 774 C CA . TYR A 1 98 ? 0.712 -5.326 -8.787 1.00 85.94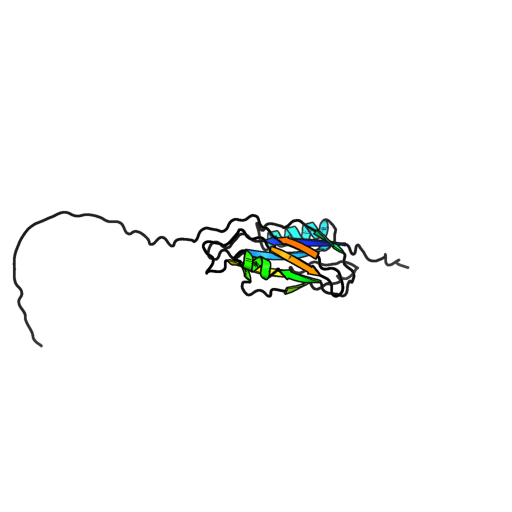 98 TYR A CA 1
ATOM 775 C C . TYR A 1 98 ? 1.218 -5.792 -10.150 1.00 85.94 98 TYR A C 1
ATOM 777 O O . TYR A 1 98 ? 2.214 -6.520 -10.230 1.00 85.94 98 TYR A O 1
ATOM 785 N N . ALA A 1 99 ? 0.524 -5.373 -11.207 1.00 78.50 99 ALA A N 1
ATOM 786 C CA . ALA A 1 99 ? 0.906 -5.700 -12.570 1.00 78.50 99 ALA A CA 1
ATOM 787 C C . ALA A 1 99 ? 2.277 -5.096 -12.889 1.00 78.50 99 ALA A C 1
ATOM 789 O O . ALA A 1 99 ? 2.476 -3.878 -12.784 1.00 78.50 99 ALA A O 1
ATOM 790 N N . TYR A 1 100 ? 3.233 -5.937 -13.277 1.00 70.88 100 TYR A N 1
ATOM 791 C CA . TYR A 1 100 ? 4.495 -5.425 -13.791 1.00 70.88 100 TYR A CA 1
ATOM 792 C C . TYR A 1 100 ? 4.280 -4.957 -15.232 1.00 70.88 100 TYR A C 1
ATOM 794 O O . TYR A 1 100 ? 4.073 -5.765 -16.133 1.00 70.88 100 TYR A O 1
ATOM 802 N N . GLU A 1 101 ? 4.352 -3.648 -15.470 1.00 65.88 101 GLU A N 1
ATOM 803 C CA . GLU A 1 101 ? 4.259 -3.106 -16.823 1.00 65.88 101 GLU A CA 1
ATOM 804 C C . GLU A 1 101 ? 5.622 -2.607 -17.313 1.00 65.88 101 GLU A C 1
ATOM 806 O O . GLU A 1 101 ? 6.199 -1.649 -16.780 1.00 65.88 101 GLU A O 1
ATOM 811 N N . MET A 1 102 ? 6.125 -3.246 -18.373 1.00 59.88 102 MET A N 1
ATOM 812 C CA . MET A 1 102 ? 7.252 -2.727 -19.141 1.00 59.88 102 MET A CA 1
ATOM 813 C C . MET A 1 102 ? 6.812 -1.473 -19.901 1.00 59.88 102 MET A C 1
ATOM 815 O O . MET A 1 102 ? 6.054 -1.552 -20.864 1.00 59.88 102 MET A O 1
ATOM 819 N N . ALA A 1 103 ? 7.320 -0.300 -19.528 1.00 55.81 103 ALA A N 1
ATOM 820 C CA . ALA A 1 103 ? 7.224 0.865 -20.397 1.00 55.81 103 ALA A CA 1
ATOM 821 C C . ALA A 1 103 ? 8.232 0.729 -21.546 1.00 55.81 103 ALA A C 1
ATOM 823 O O . ALA A 1 103 ? 9.392 0.363 -21.328 1.00 55.81 103 ALA A O 1
ATOM 824 N N . HIS A 1 104 ? 7.799 1.067 -22.767 1.00 47.72 104 HIS A N 1
ATOM 825 C CA . HIS A 1 104 ? 8.662 1.118 -23.948 1.00 47.72 104 HIS A CA 1
ATOM 826 C C . HIS A 1 104 ? 9.978 1.851 -23.623 1.00 47.72 104 HIS A C 1
ATOM 828 O O . HIS A 1 104 ? 9.949 2.992 -23.160 1.00 47.72 104 HIS A O 1
ATOM 834 N N . LYS A 1 105 ? 11.119 1.191 -23.886 1.00 51.44 105 LYS A N 1
ATOM 835 C CA . LYS A 1 105 ? 12.493 1.589 -23.499 1.00 51.44 105 LYS A CA 1
ATOM 836 C C . LYS A 1 105 ? 12.853 1.366 -22.012 1.00 51.44 105 LYS A C 1
ATOM 838 O O . LYS A 1 105 ? 13.322 2.281 -21.341 1.00 51.44 105 LYS A O 1
ATOM 843 N N . ASN A 1 106 ? 12.719 0.126 -21.528 1.00 51.22 106 ASN A N 1
ATOM 844 C CA . ASN A 1 106 ? 13.308 -0.395 -20.274 1.00 51.22 106 ASN A CA 1
ATOM 845 C C . ASN A 1 106 ? 12.869 0.289 -18.961 1.00 51.22 106 ASN A C 1
ATOM 847 O O . ASN A 1 106 ? 13.536 0.147 -17.932 1.00 51.22 106 ASN A O 1
ATOM 851 N N . GLY A 1 107 ? 11.760 1.029 -18.961 1.00 55.28 107 GLY A N 1
ATOM 852 C CA . GLY A 1 107 ? 11.273 1.722 -17.769 1.00 55.28 107 GLY A CA 1
ATOM 853 C C . GLY A 1 107 ? 10.192 0.925 -17.045 1.00 55.28 107 GLY A C 1
ATOM 854 O O . GLY A 1 107 ? 9.182 0.585 -17.640 1.00 55.28 107 GLY A O 1
ATOM 855 N N . PHE A 1 108 ? 10.337 0.682 -15.745 1.00 61.88 108 PHE A N 1
ATOM 856 C CA . PHE A 1 108 ? 9.193 0.286 -14.916 1.00 61.88 108 PHE A CA 1
ATOM 857 C C . PHE A 1 108 ? 8.337 1.529 -14.648 1.00 61.88 108 PHE A C 1
ATOM 859 O O . PHE A 1 108 ? 8.861 2.525 -14.129 1.00 61.88 108 PHE A O 1
ATOM 866 N N . ARG A 1 109 ? 7.044 1.488 -14.988 1.00 62.41 109 ARG A N 1
ATOM 867 C CA . ARG A 1 109 ? 6.121 2.606 -14.758 1.00 62.41 109 ARG A CA 1
ATOM 868 C C . ARG A 1 109 ? 5.122 2.250 -13.666 1.00 62.41 109 ARG A C 1
ATOM 870 O O . ARG A 1 109 ? 4.316 1.346 -13.818 1.00 62.41 109 ARG A O 1
ATOM 877 N N . CYS A 1 110 ? 5.153 3.024 -12.588 1.00 63.19 110 CYS A N 1
ATOM 878 C CA . CYS A 1 110 ? 4.098 3.016 -11.586 1.00 63.19 110 CYS A CA 1
ATOM 879 C C . CYS A 1 110 ? 2.851 3.672 -12.206 1.00 63.19 110 CYS A C 1
ATOM 881 O O . CYS A 1 110 ? 2.895 4.867 -12.512 1.00 63.19 110 CYS A O 1
ATOM 883 N N . LYS A 1 111 ? 1.793 2.899 -12.488 1.00 66.56 111 LYS A N 1
ATOM 884 C CA . LYS A 1 111 ? 0.518 3.430 -13.015 1.00 66.56 111 LYS A CA 1
ATOM 885 C C . LYS A 1 111 ? -0.581 3.488 -11.962 1.00 66.56 111 LYS A C 1
ATOM 887 O O . LYS A 1 111 ? -1.351 4.441 -11.949 1.00 66.56 111 LYS A O 1
ATOM 892 N N . SER A 1 112 ? -0.651 2.483 -11.098 1.00 75.19 112 SER A N 1
ATOM 893 C CA . SER A 1 112 ? -1.660 2.377 -10.049 1.00 75.19 112 SER A CA 1
ATOM 894 C C . SER A 1 112 ? -1.038 1.872 -8.749 1.00 75.19 112 SER A C 1
ATOM 896 O O . SER A 1 112 ? 0.065 1.320 -8.739 1.00 75.19 112 SER A O 1
ATOM 898 N N . ALA A 1 113 ? -1.744 2.113 -7.648 1.00 88.44 113 ALA A N 1
ATOM 899 C CA . ALA A 1 113 ? -1.460 1.522 -6.347 1.00 88.44 113 ALA A CA 1
ATOM 900 C C . ALA A 1 113 ? -2.333 0.281 -6.135 1.00 88.44 113 ALA A C 1
ATOM 902 O O . ALA A 1 113 ? -3.472 0.257 -6.610 1.00 88.44 113 ALA A O 1
ATOM 903 N N . CYS A 1 114 ? -1.851 -0.684 -5.351 1.00 92.69 114 CYS A N 1
ATOM 904 C CA . CYS A 1 114 ? -2.741 -1.646 -4.696 1.00 92.69 114 CYS A CA 1
ATOM 905 C C . CYS A 1 114 ? -3.463 -0.922 -3.555 1.00 92.69 114 CYS A C 1
ATOM 907 O O . CYS A 1 114 ? -2.806 -0.270 -2.739 1.00 92.69 114 CYS A O 1
ATOM 909 N N . GLN A 1 115 ? -4.794 -0.994 -3.523 1.00 94.44 115 GLN A N 1
ATOM 910 C CA . GLN A 1 115 ? -5.618 -0.162 -2.640 1.00 94.44 115 GLN A CA 1
ATOM 911 C C . GLN A 1 115 ? -6.409 -1.008 -1.658 1.00 94.44 115 GLN A C 1
ATOM 913 O O . GLN A 1 115 ? -7.216 -1.835 -2.069 1.00 94.44 115 GLN A O 1
ATOM 918 N N . PHE A 1 116 ? -6.228 -0.768 -0.369 1.00 95.06 116 PHE A N 1
ATOM 919 C CA . PHE A 1 116 ? -6.980 -1.444 0.681 1.00 95.06 116 PHE A CA 1
ATOM 920 C C . PHE A 1 116 ? -7.762 -0.406 1.469 1.00 95.06 116 PHE A C 1
ATOM 922 O O . PHE A 1 116 ? -7.280 0.698 1.686 1.00 95.06 116 PHE A O 1
ATOM 929 N N . ALA A 1 117 ? -8.957 -0.757 1.907 1.00 94.56 117 ALA A N 1
ATOM 930 C CA . ALA A 1 117 ? -9.740 0.051 2.822 1.00 94.56 117 ALA A CA 1
ATOM 931 C C . ALA A 1 117 ? -9.974 -0.780 4.075 1.00 94.56 117 ALA A C 1
ATOM 933 O O . ALA A 1 117 ? -10.337 -1.955 3.979 1.00 94.56 117 ALA A O 1
ATOM 934 N N . VAL A 1 118 ? -9.718 -0.185 5.233 1.00 93.38 118 VAL A N 1
ATOM 935 C CA . VAL A 1 118 ? -9.881 -0.831 6.533 1.00 93.38 118 VAL A CA 1
ATOM 936 C C . VAL A 1 118 ? -10.735 0.040 7.435 1.00 93.38 118 VAL A C 1
ATOM 938 O O . VAL A 1 118 ? -10.681 1.267 7.360 1.00 93.38 118 VAL A O 1
ATOM 941 N N . LYS A 1 119 ? -11.520 -0.594 8.297 1.00 92.06 119 LYS A N 1
ATOM 942 C CA . LYS A 1 119 ? -12.329 0.084 9.308 1.00 92.06 119 LYS A CA 1
ATOM 943 C C . LYS A 1 119 ? -12.292 -0.672 10.632 1.00 92.06 119 LYS A C 1
ATOM 945 O O . LYS A 1 119 ? -12.024 -1.880 10.624 1.00 92.06 119 LYS A O 1
ATOM 950 N N . PRO A 1 120 ? -12.581 0.004 11.751 1.00 90.38 120 PRO A N 1
ATOM 951 C CA . PRO A 1 120 ? -12.761 -0.669 13.024 1.00 90.38 120 PRO A CA 1
ATOM 952 C C . PRO A 1 120 ? -13.922 -1.666 12.973 1.00 90.38 120 PRO A C 1
ATOM 954 O O . PRO A 1 120 ? -14.942 -1.423 12.323 1.00 90.38 120 PRO A O 1
ATOM 957 N N . ILE A 1 121 ? -13.789 -2.780 13.686 1.00 88.69 121 ILE A N 1
ATOM 958 C CA . ILE A 1 121 ? -14.875 -3.743 13.873 1.00 88.69 121 ILE A CA 1
ATOM 959 C C . ILE A 1 121 ? -15.873 -3.130 14.864 1.00 88.69 121 ILE A C 1
ATOM 961 O O . ILE A 1 121 ? -15.510 -2.817 15.997 1.00 88.69 121 ILE A O 1
ATOM 965 N N . ALA A 1 122 ? -17.133 -2.958 14.456 1.00 71.88 122 ALA A N 1
ATOM 966 C CA . ALA A 1 122 ? -18.152 -2.243 15.237 1.00 71.88 122 ALA A CA 1
ATOM 967 C C . ALA A 1 122 ? -18.368 -2.807 16.658 1.00 71.88 122 ALA A C 1
ATOM 969 O O . ALA A 1 122 ? -18.633 -2.055 17.592 1.00 71.88 122 ALA A O 1
ATOM 970 N N . GLU A 1 123 ? -18.187 -4.116 16.840 1.00 60.22 123 GLU A N 1
ATOM 971 C CA . GLU A 1 123 ? -18.332 -4.805 18.132 1.00 60.22 123 GLU A CA 1
ATOM 972 C C . GLU A 1 123 ? -17.155 -4.569 19.095 1.00 60.22 123 GLU A C 1
ATOM 974 O O . GLU A 1 123 ? -17.215 -4.937 20.266 1.00 60.22 123 GLU A O 1
ATOM 979 N N . SER A 1 124 ? -16.075 -3.944 18.620 1.00 57.53 124 SER A N 1
ATOM 980 C CA . SER A 1 124 ? -14.816 -3.804 19.356 1.00 57.53 124 SER A CA 1
ATOM 981 C C . SER A 1 124 ? -14.567 -2.400 19.910 1.00 57.53 124 SER A C 1
ATOM 983 O O . SER A 1 124 ? -13.444 -2.104 20.294 1.00 57.53 124 SER A O 1
ATOM 985 N N . SER A 1 125 ? -15.592 -1.543 20.017 1.00 56.34 125 SER A N 1
ATOM 986 C CA . SER A 1 125 ? -15.494 -0.113 20.391 1.00 56.34 125 SER A CA 1
ATOM 987 C C . SER A 1 125 ? -14.711 0.216 21.678 1.00 56.34 125 SER A C 1
ATOM 989 O O . SER A 1 125 ? -14.309 1.359 21.866 1.00 56.34 125 SER A O 1
ATOM 991 N N . THR A 1 126 ? -14.442 -0.768 22.540 1.00 57.22 126 THR A N 1
ATOM 992 C CA . THR A 1 126 ? -13.619 -0.638 23.759 1.00 57.22 126 THR A CA 1
ATOM 993 C C . THR A 1 126 ? -12.206 -1.239 23.655 1.00 57.22 126 THR A C 1
ATOM 995 O O . THR A 1 126 ? -11.447 -1.161 24.617 1.00 57.22 126 THR A O 1
ATOM 998 N N . ARG A 1 127 ? -11.832 -1.845 22.518 1.00 66.31 127 ARG A N 1
ATOM 999 C CA . ARG A 1 127 ? -10.571 -2.588 22.303 1.00 66.31 127 ARG A CA 1
ATOM 1000 C C . ARG A 1 127 ? -9.880 -2.339 20.955 1.00 66.31 127 ARG A C 1
ATOM 1002 O O . ARG A 1 127 ? -8.887 -3.005 20.681 1.00 66.31 127 ARG A O 1
ATOM 1009 N N . VAL A 1 128 ? -10.382 -1.442 20.103 1.00 79.19 128 VAL A N 1
ATOM 1010 C CA . VAL A 1 128 ? -9.686 -1.127 18.843 1.00 79.19 128 VAL A CA 1
ATOM 1011 C C . VAL A 1 128 ? -8.364 -0.441 19.178 1.00 79.19 128 VAL A C 1
ATOM 1013 O O . VAL A 1 128 ? -8.352 0.639 19.768 1.00 79.19 128 VAL A O 1
ATOM 1016 N N . GLU A 1 129 ? -7.255 -1.073 18.811 1.00 85.56 129 GLU A N 1
ATOM 1017 C CA . GLU A 1 129 ? -5.929 -0.477 18.945 1.00 85.56 129 GLU A CA 1
ATOM 1018 C C . GLU A 1 129 ? -5.656 0.499 17.793 1.00 85.56 129 GLU A C 1
ATOM 1020 O O . GLU A 1 129 ? -6.285 0.428 16.731 1.00 85.56 129 GLU A O 1
ATOM 1025 N N . ASP A 1 130 ? -4.667 1.380 17.964 1.00 86.88 130 ASP A N 1
ATOM 1026 C CA . ASP A 1 130 ? -4.175 2.218 16.868 1.00 86.88 130 ASP A CA 1
ATOM 1027 C C . ASP A 1 130 ? -3.805 1.361 15.649 1.00 86.88 130 ASP A C 1
ATOM 1029 O O . ASP A 1 130 ? -3.207 0.284 15.766 1.00 86.88 130 ASP A O 1
ATOM 1033 N N . PHE A 1 131 ? -4.157 1.849 14.457 1.00 88.38 131 PHE A N 1
ATOM 1034 C CA . PHE A 1 131 ? -3.978 1.075 13.236 1.00 88.38 131 PHE A CA 1
ATOM 1035 C C . PHE A 1 131 ? -2.498 0.768 12.977 1.00 88.38 131 PHE A C 1
ATOM 1037 O O . PHE A 1 131 ? -1.678 1.662 12.758 1.00 88.38 131 PHE A O 1
ATOM 1044 N N . SER A 1 132 ? -2.171 -0.520 12.923 1.00 90.06 132 SER A N 1
ATOM 1045 C CA . SER A 1 132 ? -0.877 -1.019 12.475 1.00 90.06 132 SER A CA 1
ATOM 1046 C C . SER A 1 132 ? -1.068 -2.387 11.844 1.00 90.06 132 SER A C 1
ATOM 1048 O O . SER A 1 132 ? -1.638 -3.281 12.466 1.00 90.06 132 SER A O 1
ATOM 1050 N N . CYS A 1 133 ? -0.602 -2.569 10.611 1.00 91.25 133 CYS A N 1
ATOM 1051 C CA . CYS A 1 133 ? -0.750 -3.844 9.916 1.00 91.25 133 CYS A CA 1
ATOM 1052 C C . CYS A 1 133 ? 0.488 -4.166 9.062 1.00 91.25 133 CYS A C 1
ATOM 1054 O O . CYS A 1 133 ? 0.989 -3.282 8.351 1.00 91.25 133 CYS A O 1
ATOM 1056 N N . PRO A 1 134 ? 0.992 -5.414 9.103 1.00 94.81 134 PRO A N 1
ATOM 1057 C CA . PRO A 1 134 ? 1.926 -5.911 8.105 1.00 94.81 134 PRO A CA 1
ATOM 1058 C C . PRO A 1 134 ? 1.267 -5.963 6.721 1.00 94.81 134 PRO A C 1
ATOM 1060 O O . PRO A 1 134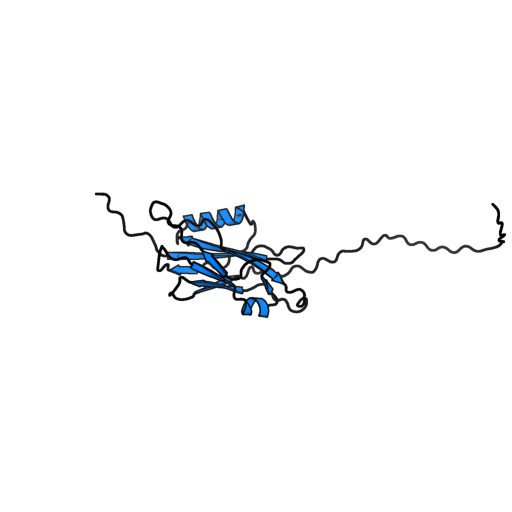 ? 0.219 -6.580 6.525 1.00 94.81 134 PRO A O 1
ATOM 1063 N N . LEU A 1 135 ? 1.925 -5.348 5.743 1.00 95.62 135 LEU A N 1
ATOM 1064 C CA . LEU A 1 135 ? 1.607 -5.477 4.328 1.00 95.62 135 LEU A CA 1
ATOM 1065 C C . LEU A 1 135 ? 2.704 -6.303 3.664 1.00 95.62 135 LEU A C 1
ATOM 1067 O O . LEU A 1 135 ? 3.864 -5.888 3.599 1.00 95.62 135 LEU A O 1
ATOM 1071 N N . TYR A 1 136 ? 2.320 -7.476 3.180 1.00 95.69 136 TYR A N 1
ATOM 1072 C CA . TYR A 1 136 ? 3.202 -8.430 2.527 1.00 95.69 136 TYR A CA 1
ATOM 1073 C C . TYR A 1 136 ? 3.252 -8.205 1.025 1.00 95.69 136 TYR A C 1
ATOM 1075 O O . TYR A 1 136 ? 2.277 -7.770 0.408 1.00 95.69 136 TYR A O 1
ATOM 1083 N N . PHE A 1 137 ? 4.390 -8.553 0.434 1.00 93.38 137 PHE A N 1
ATOM 1084 C CA . PHE A 1 137 ? 4.560 -8.589 -1.009 1.00 93.38 137 PHE A CA 1
ATOM 1085 C C . PHE A 1 137 ? 5.499 -9.720 -1.440 1.00 93.38 137 PHE A C 1
ATOM 1087 O O . PHE A 1 137 ? 6.461 -10.059 -0.745 1.00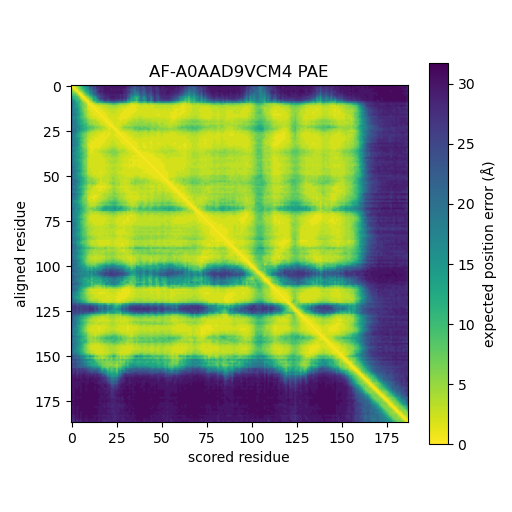 93.38 137 PHE A O 1
ATOM 1094 N N . GLN A 1 138 ? 5.211 -10.324 -2.594 1.00 91.81 138 GLN A N 1
ATOM 1095 C CA . GLN A 1 138 ? 5.944 -11.489 -3.095 1.00 91.81 138 GLN A CA 1
ATOM 1096 C C . GLN A 1 138 ? 5.798 -11.644 -4.617 1.00 91.81 138 GLN A C 1
ATOM 1098 O O . GLN A 1 138 ? 4.705 -11.493 -5.158 1.00 91.81 138 GLN A O 1
ATOM 1103 N N . GLN A 1 139 ? 6.886 -12.004 -5.307 1.00 87.81 139 GLN A N 1
ATOM 1104 C CA . GLN A 1 139 ? 6.807 -12.581 -6.658 1.00 87.81 139 GLN A CA 1
ATOM 1105 C C . GLN A 1 139 ? 6.674 -14.101 -6.560 1.00 87.81 139 GLN A C 1
ATOM 1107 O O . GLN A 1 139 ? 7.322 -14.723 -5.715 1.00 87.81 139 GLN A O 1
ATOM 1112 N N . ASN A 1 140 ? 5.848 -14.699 -7.418 1.00 84.38 140 ASN A N 1
ATOM 1113 C CA . ASN A 1 140 ? 5.578 -16.135 -7.380 1.00 84.38 140 ASN A CA 1
ATOM 1114 C C . ASN A 1 140 ? 6.881 -16.962 -7.387 1.00 84.38 140 ASN A C 1
ATOM 1116 O O . ASN A 1 140 ? 7.750 -16.748 -8.229 1.00 84.38 140 ASN A O 1
ATOM 1120 N N . GLY A 1 141 ? 7.021 -17.894 -6.440 1.00 82.75 141 GLY A N 1
ATOM 1121 C CA . GLY A 1 141 ? 8.222 -18.727 -6.288 1.00 82.75 141 GLY A CA 1
ATOM 1122 C C . GLY A 1 141 ? 9.429 -18.050 -5.617 1.00 82.75 141 GLY A C 1
ATOM 1123 O O . GLY A 1 141 ? 10.488 -18.667 -5.527 1.00 82.75 141 GLY A O 1
ATOM 1124 N N . HIS A 1 142 ? 9.296 -16.814 -5.123 1.00 86.94 142 HIS A N 1
ATOM 1125 C CA . HIS A 1 142 ? 10.369 -16.078 -4.442 1.00 86.94 142 HIS A CA 1
ATOM 1126 C C . HIS A 1 142 ? 10.054 -15.787 -2.972 1.00 86.94 142 HIS A C 1
ATOM 1128 O O . HIS A 1 142 ? 8.957 -16.045 -2.492 1.00 86.94 142 HIS A O 1
ATOM 1134 N N . THR A 1 143 ? 11.029 -15.262 -2.229 1.00 86.19 143 THR A N 1
ATOM 1135 C CA . THR A 1 143 ? 10.875 -14.941 -0.804 1.00 86.19 143 THR A CA 1
ATOM 1136 C C . THR A 1 143 ? 9.797 -13.883 -0.575 1.00 86.19 143 THR A C 1
ATOM 1138 O O . THR A 1 143 ? 9.813 -12.833 -1.219 1.00 86.19 143 THR A O 1
ATOM 1141 N N . LYS A 1 144 ? 8.902 -14.149 0.379 1.00 91.88 144 LYS A N 1
ATOM 1142 C CA . LYS A 1 144 ? 7.955 -13.171 0.923 1.00 91.88 144 LYS A CA 1
ATOM 1143 C C . LYS A 1 144 ? 8.705 -12.124 1.751 1.00 91.88 144 LYS A C 1
ATOM 1145 O O . LYS A 1 144 ? 9.559 -12.492 2.554 1.00 91.88 144 LYS A O 1
ATOM 1150 N N . ASP A 1 145 ? 8.345 -10.857 1.592 1.00 92.94 145 ASP A N 1
ATOM 1151 C CA . ASP A 1 145 ? 8.845 -9.741 2.403 1.00 92.94 145 ASP A CA 1
ATOM 1152 C C . ASP A 1 145 ? 7.670 -8.832 2.818 1.00 92.94 145 ASP A C 1
ATOM 1154 O O . ASP A 1 145 ? 6.532 -9.057 2.386 1.00 92.94 145 ASP A O 1
ATOM 1158 N N . PHE A 1 146 ? 7.899 -7.864 3.708 1.00 94.69 146 PHE A N 1
ATOM 1159 C CA . PHE A 1 146 ? 6.837 -7.021 4.258 1.00 94.69 146 PHE A CA 1
ATOM 1160 C C . PHE A 1 146 ? 7.286 -5.615 4.661 1.00 94.69 146 PHE A C 1
ATOM 1162 O O . PHE A 1 146 ? 8.449 -5.346 4.964 1.00 94.69 146 PHE A O 1
ATOM 1169 N N . ILE A 1 147 ? 6.307 -4.714 4.720 1.00 94.81 147 ILE A N 1
ATOM 1170 C CA . ILE A 1 147 ? 6.414 -3.401 5.358 1.00 94.81 147 ILE A CA 1
ATOM 1171 C C . ILE A 1 147 ? 5.346 -3.276 6.444 1.00 94.81 147 ILE A C 1
ATOM 1173 O O . ILE A 1 147 ? 4.263 -3.842 6.321 1.00 94.81 147 ILE A O 1
ATOM 1177 N N . TYR A 1 148 ? 5.630 -2.512 7.496 1.00 91.56 148 TYR A N 1
ATOM 1178 C CA . TYR A 1 148 ? 4.600 -2.115 8.453 1.00 91.56 148 TYR A CA 1
ATOM 1179 C C . TYR A 1 148 ? 3.931 -0.827 7.990 1.00 91.56 148 TYR A C 1
ATOM 1181 O O . TYR A 1 148 ? 4.606 0.174 7.731 1.00 91.56 148 TYR A O 1
ATOM 1189 N N . VAL A 1 149 ? 2.604 -0.851 7.923 1.00 89.94 149 VAL A N 1
ATOM 1190 C CA . VAL A 1 149 ? 1.789 0.336 7.683 1.00 89.94 149 VAL A CA 1
ATOM 1191 C C . VAL A 1 149 ? 1.246 0.803 9.021 1.00 89.94 149 VAL A C 1
ATOM 1193 O O . VAL A 1 149 ? 0.347 0.182 9.576 1.00 89.94 149 VAL A O 1
ATOM 1196 N N . ASN A 1 150 ? 1.824 1.885 9.537 1.00 88.12 150 ASN A N 1
ATOM 1197 C CA . ASN A 1 150 ? 1.378 2.551 10.752 1.00 88.12 150 ASN A CA 1
ATOM 1198 C C . ASN A 1 150 ? 1.312 4.062 10.467 1.00 88.12 150 ASN A C 1
ATOM 1200 O O . ASN A 1 150 ? 2.358 4.714 10.411 1.00 88.12 150 ASN A O 1
ATOM 1204 N N 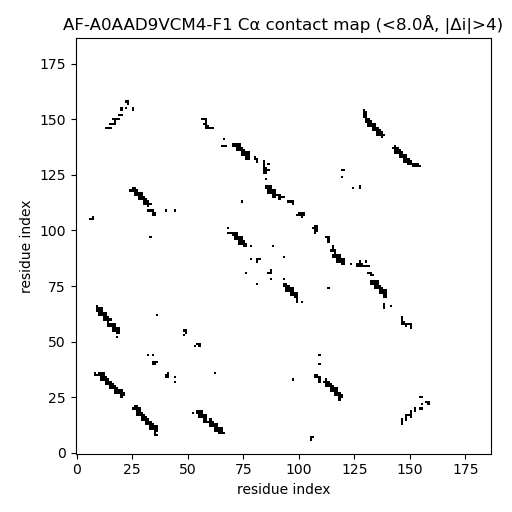. PRO A 1 151 ? 0.117 4.626 10.233 1.00 76.75 151 PRO A N 1
ATOM 1205 C CA . PRO A 1 151 ? -0.051 6.054 10.010 1.00 76.75 151 PRO A CA 1
ATOM 1206 C C . PRO A 1 151 ? 0.288 6.895 11.248 1.00 76.75 151 PRO A C 1
ATOM 1208 O O . PRO A 1 151 ? 0.488 8.101 11.104 1.00 76.75 151 PRO A O 1
ATOM 1211 N N . GLY A 1 152 ? 0.342 6.293 12.444 1.00 78.06 152 GLY A N 1
ATOM 1212 C CA . GLY A 1 152 ? 0.496 7.003 13.713 1.00 78.06 152 GLY A CA 1
ATOM 1213 C C . GLY A 1 152 ? -0.679 7.937 14.002 1.00 78.06 152 GLY A C 1
ATOM 1214 O O . GLY A 1 152 ? -0.497 8.975 14.633 1.00 78.06 152 GLY A O 1
ATOM 1215 N N . ILE A 1 153 ? -1.859 7.622 13.459 1.00 70.56 153 ILE A N 1
ATOM 1216 C CA . ILE A 1 153 ? -3.063 8.433 13.614 1.00 70.56 153 ILE A CA 1
ATOM 1217 C C . ILE A 1 153 ? -3.994 7.702 14.572 1.00 70.56 153 ILE A C 1
ATOM 1219 O O . ILE A 1 153 ? -4.428 6.590 14.275 1.00 70.56 153 ILE A O 1
ATOM 1223 N N . ALA A 1 154 ? -4.286 8.352 15.697 1.00 73.56 154 ALA A N 1
ATOM 1224 C CA . ALA A 1 154 ? -5.259 7.869 16.661 1.00 73.56 154 ALA A CA 1
ATOM 1225 C C . ALA A 1 154 ? -6.665 7.841 16.047 1.00 73.56 154 ALA A C 1
ATOM 1227 O O . ALA A 1 154 ? -7.003 8.659 15.181 1.00 73.56 154 ALA A O 1
ATOM 1228 N N . LEU A 1 155 ? -7.490 6.916 16.528 1.00 73.12 155 LEU A N 1
ATOM 1229 C CA . LEU A 1 155 ? -8.910 6.874 16.195 1.00 73.12 155 LEU A CA 1
ATOM 1230 C C . LEU A 1 155 ? -9.597 8.185 16.572 1.00 73.12 155 LEU A C 1
ATOM 1232 O O . LEU A 1 155 ? -9.320 8.780 17.616 1.00 73.12 155 LEU A O 1
ATOM 1236 N N . LEU A 1 156 ? -10.526 8.620 15.725 1.00 70.75 156 LEU A N 1
ATOM 1237 C CA . LEU A 1 156 ? -11.380 9.747 16.053 1.00 70.75 156 LEU A CA 1
ATOM 1238 C C . LEU A 1 156 ? -12.461 9.271 17.032 1.00 70.75 156 LEU A C 1
ATOM 1240 O O . LEU A 1 156 ? -13.053 8.206 16.804 1.00 70.75 156 LEU A O 1
ATOM 1244 N N . PRO A 1 157 ? -12.726 10.031 18.112 1.00 67.25 157 PRO A N 1
ATOM 1245 C CA . PRO A 1 157 ? -13.799 9.697 19.034 1.00 67.25 157 PRO A CA 1
ATOM 1246 C C . PRO A 1 157 ? -15.135 9.633 18.277 1.00 67.25 157 PRO A C 1
ATOM 1248 O O . PRO A 1 157 ? -15.316 10.376 17.305 1.00 67.25 157 PRO A O 1
ATOM 1251 N N . PRO A 1 158 ? -16.072 8.762 18.698 1.00 59.41 158 PRO A N 1
ATOM 1252 C CA . PRO A 1 158 ? -17.395 8.693 18.094 1.00 59.41 158 PRO A CA 1
ATOM 1253 C C . PRO A 1 158 ? -18.028 10.086 18.066 1.00 59.41 158 PRO A C 1
ATOM 1255 O O . PRO A 1 158 ? -18.079 10.764 19.092 1.00 59.41 158 PRO A O 1
ATOM 1258 N N . GLN A 1 159 ? -18.495 10.525 16.897 1.00 53.53 159 GLN A N 1
ATOM 1259 C CA . GLN A 1 159 ? -19.265 11.759 16.794 1.00 53.53 159 GLN A CA 1
ATOM 1260 C C . GLN A 1 159 ? -20.594 11.531 17.523 1.00 53.53 159 GLN A C 1
ATOM 1262 O O . GLN A 1 159 ? -21.470 10.833 17.017 1.00 53.53 159 GLN A O 1
ATOM 1267 N N . THR A 1 160 ? -20.745 12.082 18.727 1.00 45.50 160 THR A N 1
ATOM 1268 C CA . THR A 1 160 ? -22.056 12.194 19.364 1.00 45.50 160 THR A CA 1
ATOM 1269 C C . THR A 1 160 ? -22.859 13.201 18.559 1.00 45.50 160 THR A C 1
ATOM 1271 O O . THR A 1 160 ? -22.521 14.385 18.542 1.00 45.50 160 THR A O 1
ATOM 1274 N N . THR A 1 161 ? -23.909 12.747 17.880 1.00 45.66 161 THR A N 1
ATOM 1275 C CA . THR A 1 161 ? -24.969 13.639 17.412 1.00 45.66 161 THR A CA 1
ATOM 1276 C C . THR A 1 161 ? -25.562 14.306 18.647 1.00 45.66 161 THR A C 1
ATOM 1278 O O . THR A 1 161 ? -26.342 13.691 19.369 1.00 45.66 161 THR A O 1
ATOM 1281 N N . SER A 1 162 ? -25.111 15.523 18.950 1.00 42.47 162 SER A N 1
ATOM 1282 C CA . SER A 1 162 ? -25.744 16.366 19.955 1.00 42.47 162 SER A CA 1
ATOM 1283 C C . SER A 1 162 ? -27.136 16.683 19.432 1.00 42.47 162 SER A C 1
ATOM 1285 O O . SER A 1 162 ? -27.274 17.414 18.452 1.00 42.47 162 SER A O 1
ATOM 1287 N N . GLU A 1 163 ? -28.153 16.089 20.047 1.00 44.16 163 GLU A N 1
ATOM 1288 C CA . GLU A 1 163 ? -29.514 16.586 19.930 1.00 44.16 163 GLU A CA 1
ATOM 1289 C C . GLU A 1 163 ? -29.515 18.035 20.432 1.00 44.16 163 GLU A C 1
ATOM 1291 O O . GLU A 1 163 ? -28.931 18.367 21.467 1.00 44.16 163 GLU A O 1
ATOM 1296 N N . ASP A 1 164 ? -30.072 18.905 19.601 1.00 43.81 164 ASP A N 1
ATOM 1297 C CA . ASP A 1 164 ? -30.203 20.336 19.815 1.00 43.81 164 ASP A CA 1
ATOM 1298 C C . ASP A 1 164 ? -31.109 20.575 21.033 1.00 43.81 164 ASP A C 1
ATOM 1300 O O . ASP A 1 164 ? -32.307 20.279 21.010 1.00 43.81 164 ASP A O 1
ATOM 1304 N N . ASN A 1 165 ? -30.520 21.051 22.132 1.00 45.12 165 ASN A N 1
ATOM 1305 C CA . ASN A 1 165 ? -31.253 21.475 23.319 1.00 45.12 165 ASN A CA 1
ATOM 1306 C C . ASN A 1 165 ? -31.982 22.788 23.005 1.00 45.12 165 ASN A C 1
ATOM 1308 O O . ASN A 1 165 ? -31.423 23.876 23.141 1.00 45.12 165 ASN A O 1
ATOM 1312 N N . GLY A 1 166 ? -33.258 22.676 22.640 1.00 38.78 166 GLY A N 1
ATOM 1313 C CA . GLY A 1 166 ? -34.210 23.779 22.702 1.00 38.78 166 GLY A CA 1
ATOM 1314 C C . GLY A 1 166 ? -34.487 24.159 24.157 1.00 38.78 166 GLY A C 1
ATOM 1315 O O . GLY A 1 166 ? -35.350 23.584 24.817 1.00 38.78 166 GLY A O 1
ATOM 1316 N N . GLU A 1 167 ? -33.730 25.125 24.660 1.00 43.84 167 GLU A N 1
ATOM 1317 C CA . GLU A 1 167 ? -33.923 25.777 25.951 1.00 43.84 167 GLU A CA 1
ATOM 1318 C C . GLU A 1 167 ? -35.140 26.720 25.915 1.00 43.84 167 GLU A C 1
ATOM 1320 O O . GLU A 1 167 ? -35.195 27.631 25.093 1.00 43.84 167 GLU A O 1
ATOM 1325 N N . SER A 1 168 ? -36.096 26.557 26.838 1.00 36.88 168 SER A N 1
ATOM 1326 C CA . SER A 1 168 ? -36.658 27.693 27.587 1.00 36.88 168 SER A CA 1
ATOM 1327 C C . SER A 1 168 ? -37.463 27.207 28.794 1.00 36.88 168 SER A C 1
ATOM 1329 O O . SER A 1 168 ? -38.551 26.640 28.694 1.00 36.88 168 SER A O 1
ATOM 1331 N N . SER A 1 169 ? -36.882 27.453 29.961 1.00 48.25 169 SER A N 1
ATOM 1332 C CA . SER A 1 169 ? -37.538 27.509 31.255 1.00 48.25 169 SER A CA 1
ATOM 1333 C C . SER A 1 169 ? -38.441 28.743 31.342 1.00 48.25 169 SER A C 1
ATOM 1335 O O . SER A 1 169 ? -38.073 29.815 30.873 1.00 48.25 169 SER A O 1
ATOM 1337 N N . ASN A 1 170 ? -39.603 28.602 31.989 1.00 39.25 170 ASN A N 1
ATOM 1338 C CA . ASN A 1 170 ? -40.119 29.570 32.963 1.00 39.25 170 ASN A CA 1
ATOM 1339 C C . ASN A 1 170 ? -41.347 28.990 33.677 1.00 39.25 170 ASN A C 1
ATOM 1341 O O . ASN A 1 170 ? -42.406 28.799 33.086 1.00 39.25 170 ASN A O 1
ATOM 1345 N N . GLY A 1 171 ? -41.192 28.722 34.974 1.00 36.03 171 GLY A N 1
ATOM 1346 C CA . GLY A 1 171 ? -42.305 28.500 35.889 1.00 36.03 171 GLY A CA 1
ATOM 1347 C C . GLY A 1 171 ? -42.730 29.817 36.537 1.00 36.03 171 GLY A C 1
ATOM 1348 O O . GLY A 1 171 ? -41.884 30.566 37.016 1.00 36.03 171 GLY A O 1
ATOM 1349 N N . ALA A 1 172 ? -44.036 30.071 36.596 1.00 36.06 172 ALA A N 1
ATOM 1350 C CA . ALA A 1 172 ? -44.646 31.002 37.542 1.00 36.06 172 ALA A CA 1
ATOM 1351 C C . ALA A 1 172 ? -46.084 30.548 37.846 1.00 36.06 172 ALA A C 1
ATOM 1353 O O . ALA A 1 172 ? -46.874 30.292 36.941 1.00 36.06 172 ALA A O 1
ATOM 1354 N N . GLN A 1 173 ? -46.384 30.406 39.138 1.00 43.97 173 GLN A N 1
ATOM 1355 C CA . GLN A 1 173 ? -47.684 30.038 39.702 1.00 43.97 173 GLN A CA 1
ATOM 1356 C C . GLN A 1 173 ? -48.741 31.134 39.481 1.00 43.97 173 GLN A C 1
ATOM 1358 O O . GLN A 1 173 ? -48.429 32.321 39.544 1.00 43.97 173 GLN A O 1
ATOM 1363 N N . GLY A 1 174 ? -50.010 30.737 39.348 1.00 32.00 174 GLY A N 1
ATOM 1364 C CA . GLY A 1 174 ? -51.162 31.641 39.372 1.00 32.00 174 GLY A CA 1
ATOM 1365 C C . GLY A 1 174 ? -52.469 30.873 39.559 1.00 32.00 174 GLY A C 1
ATOM 1366 O O . GLY A 1 174 ? -52.784 29.984 38.782 1.00 32.00 174 GLY A O 1
ATOM 1367 N N . HIS A 1 175 ? -53.176 31.182 40.640 1.00 35.62 175 HIS A N 1
A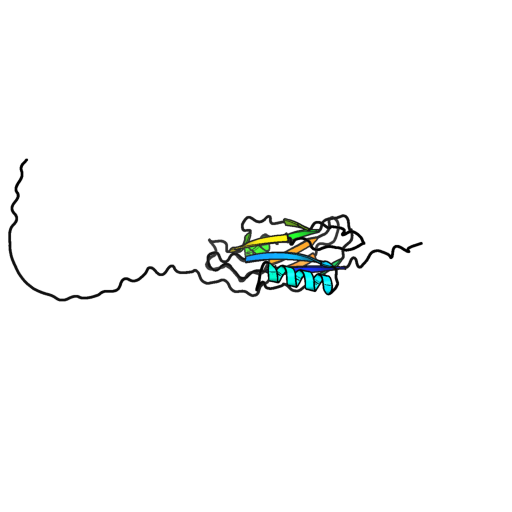TOM 1368 C CA . HIS A 1 175 ? -54.366 30.522 41.174 1.00 35.62 175 HIS A CA 1
ATOM 1369 C C . HIS A 1 175 ? -55.660 30.651 40.335 1.00 35.62 175 HIS A C 1
ATOM 1371 O O . HIS A 1 175 ? -55.824 31.637 39.626 1.00 35.62 175 HIS A O 1
ATOM 1377 N N . HIS A 1 176 ? -56.635 29.779 40.678 1.00 34.00 176 HIS A N 1
ATOM 1378 C CA . HIS A 1 176 ? -58.105 29.994 40.657 1.00 34.00 176 HIS A CA 1
ATOM 1379 C C . HIS A 1 176 ? -58.778 30.038 39.258 1.00 34.00 176 HIS A C 1
ATOM 1381 O O . HIS A 1 176 ? -58.206 30.567 38.324 1.00 34.00 176 HIS A O 1
ATOM 1387 N N . LEU A 1 177 ? -60.008 29.578 38.982 1.00 32.31 177 LEU A N 1
ATOM 1388 C CA . LEU A 1 177 ? -61.117 28.901 39.677 1.00 32.31 177 LEU A CA 1
ATOM 1389 C C . LEU A 1 177 ? -62.245 28.766 38.607 1.00 32.31 177 LEU A C 1
ATOM 1391 O O . LEU A 1 177 ? -62.410 29.720 37.853 1.00 32.31 177 LEU A O 1
ATOM 1395 N N . PHE A 1 178 ? -63.038 27.677 38.607 1.00 31.66 178 PHE A N 1
ATOM 1396 C CA . PHE A 1 178 ? -64.337 27.505 37.892 1.00 31.66 178 PHE A CA 1
ATOM 1397 C C . PHE A 1 178 ? -64.298 27.553 36.335 1.00 31.66 178 PHE A C 1
ATOM 1399 O O . PHE A 1 178 ? -63.422 28.160 35.747 1.00 31.66 178 PHE A O 1
ATOM 1406 N N . ASP A 1 179 ? -65.167 26.936 35.532 1.00 33.78 179 ASP A N 1
ATOM 1407 C CA . ASP A 1 179 ? -66.395 26.165 35.719 1.00 33.78 179 ASP A CA 1
ATOM 1408 C C . ASP A 1 179 ? -66.709 25.398 34.408 1.00 33.78 179 ASP A C 1
ATOM 1410 O O . ASP A 1 179 ? -66.317 25.819 33.323 1.00 33.78 179 ASP A O 1
ATOM 1414 N N . GLN A 1 180 ? -67.482 24.319 34.549 1.00 38.78 180 GLN A N 1
ATOM 1415 C CA . GLN A 1 180 ? -68.480 23.779 33.606 1.00 38.78 180 GLN A CA 1
ATOM 1416 C C . GLN A 1 180 ? -68.117 23.318 32.175 1.00 38.78 180 GLN A C 1
ATOM 1418 O O . GLN A 1 180 ? -67.843 24.082 31.255 1.00 38.78 180 GLN A O 1
ATOM 1423 N N . ALA A 1 181 ? -68.367 22.020 31.956 1.00 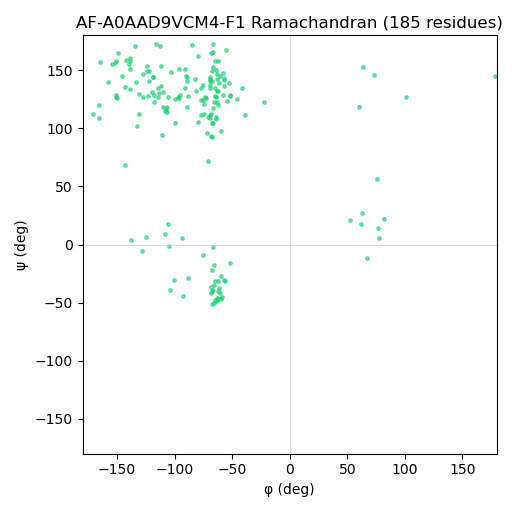40.19 181 ALA A N 1
ATOM 1424 C CA . ALA A 1 181 ? -68.893 21.500 30.694 1.00 40.19 181 ALA A CA 1
ATOM 1425 C C . ALA A 1 181 ? -70.298 22.078 30.411 1.00 40.19 181 ALA A C 1
ATOM 1427 O O . ALA A 1 181 ? -71.035 22.393 31.348 1.00 40.19 181 ALA A O 1
ATOM 1428 N N . PRO A 1 182 ? -70.737 22.084 29.143 1.00 48.34 182 PRO A N 1
ATOM 1429 C CA . PRO A 1 182 ? -71.697 21.038 28.804 1.00 48.34 182 PRO A CA 1
ATOM 1430 C C . PRO A 1 182 ? -71.480 20.400 27.428 1.00 48.34 182 PRO A C 1
ATOM 1432 O O . PRO A 1 182 ? -70.940 20.977 26.489 1.00 48.34 182 PRO A O 1
ATOM 1435 N N . GLN A 1 183 ? -71.973 19.167 27.347 1.00 48.12 183 GLN A N 1
ATOM 1436 C CA . GLN A 1 183 ? -72.234 18.419 26.125 1.00 48.12 183 GLN A CA 1
ATOM 1437 C C . GLN A 1 183 ? -73.190 19.195 25.210 1.00 48.12 183 GLN A C 1
ATOM 1439 O O . GLN A 1 183 ? -74.184 19.745 25.688 1.00 48.12 183 GLN A O 1
ATOM 1444 N N . THR A 1 184 ? -72.997 19.128 23.893 1.00 40.34 184 THR A N 1
ATOM 1445 C CA . THR A 1 184 ? -74.135 19.120 22.963 1.00 40.34 184 THR A CA 1
ATOM 1446 C C . THR A 1 184 ? -73.786 18.352 21.691 1.00 40.34 184 THR A C 1
ATOM 1448 O O . THR A 1 184 ? -72.740 18.548 21.080 1.00 40.34 184 THR A O 1
ATOM 1451 N N . VAL A 1 185 ? -74.679 17.422 21.370 1.00 38.84 185 VAL A N 1
ATOM 1452 C CA . VAL A 1 185 ? -74.762 16.587 20.166 1.00 38.84 185 VAL A CA 1
ATOM 1453 C C . VAL A 1 185 ? -75.499 17.374 19.063 1.00 38.84 185 VAL A C 1
ATOM 1455 O O . VAL A 1 185 ? -76.167 18.357 19.383 1.00 38.84 185 VAL A O 1
ATOM 1458 N N . ILE A 1 186 ? -75.500 16.818 17.838 1.00 36.75 186 ILE A N 1
ATOM 1459 C CA . ILE A 1 186 ? -76.441 17.013 16.702 1.00 36.75 186 ILE A CA 1
ATOM 1460 C C . ILE A 1 186 ? -75.868 17.967 15.620 1.00 36.75 186 ILE A C 1
ATOM 1462 O O . ILE A 1 186 ? -75.429 19.058 15.962 1.00 36.75 186 ILE A O 1
ATOM 1466 N N . CYS A 1 187 ? -75.784 17.655 14.315 1.00 45.28 187 CYS A N 1
ATOM 1467 C CA . CYS A 1 187 ? -76.379 16.622 13.442 1.00 45.28 187 CYS A CA 1
ATOM 1468 C C . CYS A 1 187 ? -75.323 15.784 12.705 1.00 45.28 187 CYS A C 1
ATOM 1470 O O . CYS A 1 187 ? -74.268 16.354 12.350 1.00 45.28 187 CYS A O 1
#